Protein AF-A0A5N5J9X0-F1 (afdb_monomer_lite)

Sequence (372 aa):
MKENEKLVKAGEETRKLLKAELECTEKHLSDLEAVRGEKDKYLEKTLEQQGIIVDLQTLIDGLGKVNQVAKDEISRLVAASLQSSALYGQHLAEHDKKIASLETALQAKDATVKSLTTRLRKLEGTIPVAVRIRPGADASHQSVGVPYEATSTGLTLPATGQAPKKEYAFDNVFPPSTTFASIFTTTVQPLLGQALKTPGSPVIFLFYGRTGTGKSHMAAEITHAAVEYLFSTKSVPHIDVSLCEIYKDDAFDLLANRSQLPIPKRSSTNIHLSSLATHKTVTSPSSFSALYSAATTLRTTASTNCNPSSSRSHALLTLSLPDGGSSVTIIDLAGHEQAKQSGVAAGGAAEAETRNINEPVGPQDGDGEPRL

pLDDT: mean 81.79, std 17.67, range [31.69, 98.19]

Foldseek 3Di:
DVVVVVVVVVVVVVVVVVVVVVVVVVVVVVVVVVVVVVVVVVVVVVVVVVVVVVVVVVVVVVVVVVVVVVVVVVVVVVVVVVVVVVVVVVVVVVVVVVVVVVVVVVVVVVVVVLVVVVVVCVVVVHDADEAEFADDDPPPDPPPDQDWDDDQFKIWRPDDDPRHIDIDGHNGYHYNPDDLVNVCVSPPVVQLVVLVPDQQDEAEAAFAAAPPRCLVVNLVVSVLVSQVSQLVDPQFQKWKKWKWKQFPLWIFTLLVLRHTFPDDLDDPDDDDSRVRYDIDMDRHSVSVVVSVVSSVVSQQPPDDPDDRNLQQMKMWMWIHGPSRRRIYIRIRAHGQDDPVPPPDDPPDPVSVSNVVSHPDPDDDPDDDRDGD

Structure (mmCIF, N/CA/C/O backbone):
data_AF-A0A5N5J9X0-F1
#
_entry.id   AF-A0A5N5J9X0-F1
#
loop_
_atom_site.group_PDB
_atom_site.id
_atom_site.type_symbol
_atom_site.label_atom_id
_atom_site.label_alt_id
_atom_site.label_comp_id
_atom_site.label_asym_id
_atom_site.label_entity_id
_atom_site.label_seq_id
_atom_site.pdbx_PDB_ins_code
_atom_site.Cartn_x
_atom_site.Cartn_y
_atom_site.Cartn_z
_atom_site.occupancy
_atom_site.B_iso_or_equiv
_atom_site.auth_seq_id
_atom_site.auth_comp_id
_atom_site.auth_asym_id
_atom_site.auth_atom_id
_atom_site.pdbx_PDB_model_num
ATOM 1 N N . MET A 1 1 ? -68.550 25.397 146.949 1.00 54.75 1 MET A N 1
ATOM 2 C CA . MET A 1 1 ? -69.180 26.105 145.806 1.00 54.75 1 MET A CA 1
ATOM 3 C C . MET A 1 1 ? -68.148 26.647 144.811 1.00 54.75 1 MET A C 1
ATOM 5 O O . MET A 1 1 ? -68.187 26.211 143.673 1.00 54.75 1 MET A O 1
ATOM 9 N N . LYS A 1 2 ? -67.170 27.474 145.223 1.00 57.66 2 LYS A N 1
ATOM 10 C CA . LYS A 1 2 ? -66.155 28.072 144.316 1.00 57.66 2 LYS A CA 1
ATOM 11 C C . LYS A 1 2 ? -65.211 27.086 143.592 1.00 57.66 2 LYS A C 1
ATOM 13 O O . LYS A 1 2 ? -64.628 27.439 142.575 1.00 57.66 2 LYS A O 1
ATOM 18 N N . GLU A 1 3 ? -65.039 25.871 144.108 1.00 57.94 3 GLU A N 1
ATOM 19 C CA . GLU A 1 3 ? -64.146 24.846 143.537 1.00 57.94 3 GLU A CA 1
ATOM 20 C C . GLU A 1 3 ? -64.816 24.034 142.413 1.00 57.94 3 GLU A C 1
ATOM 22 O O . GLU A 1 3 ? -64.185 23.726 141.406 1.00 57.94 3 GLU A O 1
ATOM 27 N N . ASN A 1 4 ? -66.133 23.815 142.519 1.00 59.25 4 ASN A N 1
ATOM 28 C CA . ASN A 1 4 ? -66.932 23.156 141.481 1.00 59.25 4 ASN A CA 1
ATOM 29 C C . ASN A 1 4 ? -67.092 24.037 140.230 1.00 59.25 4 ASN A C 1
ATOM 31 O O . ASN A 1 4 ? -67.009 23.538 139.116 1.00 59.25 4 ASN A O 1
ATOM 35 N N . GLU A 1 5 ? -67.241 25.357 140.387 1.00 63.81 5 GLU A N 1
ATOM 36 C CA . GLU A 1 5 ? -67.274 26.287 139.244 1.00 63.81 5 GLU A CA 1
ATOM 37 C C . GLU A 1 5 ? -65.939 26.360 138.487 1.00 63.81 5 GLU A C 1
ATOM 39 O O . GLU A 1 5 ? -65.934 26.533 137.269 1.00 63.81 5 GLU A O 1
ATOM 44 N N . LYS A 1 6 ? -64.801 26.207 139.181 1.00 66.69 6 LYS A N 1
ATOM 45 C CA . LYS A 1 6 ? -63.479 26.151 138.537 1.00 66.69 6 LYS A CA 1
ATOM 46 C C . LYS A 1 6 ? -63.288 24.865 137.734 1.00 66.69 6 LYS A C 1
ATOM 48 O O . LYS A 1 6 ? -62.768 24.931 136.627 1.00 66.69 6 LYS A O 1
ATOM 53 N N . LEU A 1 7 ? -63.734 23.724 138.265 1.00 65.38 7 LEU A N 1
ATOM 54 C CA . LEU A 1 7 ? -63.685 22.431 137.574 1.00 65.38 7 LEU A CA 1
ATOM 55 C C . LEU A 1 7 ? -64.598 22.393 136.341 1.00 65.38 7 LEU A C 1
ATOM 57 O O . LEU A 1 7 ? -64.187 21.888 135.300 1.00 65.38 7 LEU A O 1
ATOM 61 N N . VAL A 1 8 ? -65.799 22.977 136.424 1.00 73.31 8 VAL A N 1
ATOM 62 C CA . VAL A 1 8 ? -66.717 23.081 135.277 1.00 73.31 8 VAL A CA 1
ATOM 63 C C . VAL A 1 8 ? -66.134 23.982 134.184 1.00 73.31 8 VAL A C 1
ATOM 65 O O . VAL A 1 8 ? -66.094 23.567 133.030 1.00 73.31 8 VAL A O 1
ATOM 68 N N . LYS A 1 9 ? -65.582 25.154 134.534 1.00 72.88 9 LYS A N 1
ATOM 69 C CA . LYS A 1 9 ? -64.910 26.033 133.558 1.00 72.88 9 LYS A CA 1
ATOM 70 C C . LYS A 1 9 ? -63.672 25.393 132.925 1.00 72.88 9 LYS A C 1
ATOM 72 O O . LYS A 1 9 ? -63.494 25.502 131.718 1.00 72.88 9 LYS A O 1
ATOM 77 N N . ALA A 1 10 ? -62.849 24.692 133.708 1.00 73.38 10 ALA A N 1
ATOM 78 C CA . ALA A 1 10 ? -61.695 23.965 133.179 1.00 73.38 10 ALA A CA 1
ATOM 79 C C . ALA A 1 10 ? -62.124 22.819 132.241 1.00 73.38 10 ALA A C 1
ATOM 81 O O . ALA A 1 10 ? -61.502 22.602 131.202 1.00 73.38 10 ALA A O 1
ATOM 82 N N . GLY A 1 11 ? -63.219 22.117 132.559 1.00 76.31 11 GLY A N 1
ATOM 83 C CA . GLY A 1 11 ? -63.808 21.092 131.693 1.00 76.31 11 GLY A CA 1
ATOM 84 C C . GLY A 1 11 ? -64.375 21.659 130.388 1.00 76.31 11 GLY A C 1
ATOM 85 O O . GLY A 1 11 ? -64.200 21.055 129.331 1.00 76.31 11 GLY A O 1
ATOM 86 N N . GLU A 1 12 ? -65.003 22.834 130.430 1.00 79.94 12 GLU A N 1
ATOM 87 C CA . GLU A 1 12 ? -65.495 23.545 129.243 1.00 79.94 12 GLU A CA 1
ATOM 88 C C . GLU A 1 12 ? -64.356 24.063 128.354 1.00 79.94 12 GLU A C 1
ATOM 90 O O . GLU A 1 12 ? -64.419 23.896 127.134 1.00 79.94 12 GLU A O 1
ATOM 95 N N . GLU A 1 13 ? -63.287 24.619 128.935 1.00 80.25 13 GLU A N 1
ATOM 96 C CA . GLU A 1 13 ? -62.079 25.010 128.192 1.00 80.25 13 GLU A CA 1
ATOM 97 C C . GLU A 1 13 ? -61.383 23.801 127.558 1.00 80.25 13 GLU A C 1
ATOM 99 O O . GLU A 1 13 ? -61.069 23.833 126.367 1.00 80.25 13 GLU A O 1
ATOM 104 N N . THR A 1 14 ? -61.229 22.702 128.305 1.00 81.62 14 THR A N 1
ATOM 105 C CA . THR A 1 14 ? -60.664 21.446 127.781 1.00 81.62 14 THR A CA 1
ATOM 106 C C . THR A 1 14 ? -61.510 20.903 126.631 1.00 81.62 14 THR A C 1
ATOM 108 O O . THR A 1 14 ? -60.977 20.504 125.600 1.00 81.62 14 THR A O 1
ATOM 111 N N . ARG A 1 15 ? -62.843 20.939 126.752 1.00 81.62 15 ARG A N 1
ATOM 112 C CA . ARG A 1 15 ? -63.763 20.484 125.700 1.00 81.62 15 ARG A CA 1
ATOM 113 C C . ARG A 1 15 ? -63.709 21.373 124.459 1.00 81.62 15 ARG A C 1
ATOM 115 O O . ARG A 1 15 ? -63.853 20.866 123.351 1.00 81.62 15 ARG A O 1
ATOM 122 N N . LYS A 1 16 ? -63.499 22.681 124.625 1.00 84.31 16 LYS A N 1
ATOM 123 C CA . LYS A 1 16 ? -63.328 23.630 123.517 1.00 84.31 16 LYS A CA 1
ATOM 124 C C . LYS A 1 16 ? -62.006 23.402 122.779 1.00 84.31 16 LYS A C 1
ATOM 126 O O . LYS A 1 16 ? -62.008 23.408 121.552 1.00 84.31 16 LYS A O 1
ATOM 131 N N . LEU A 1 17 ? -60.921 23.148 123.514 1.00 83.75 17 LEU A N 1
ATOM 132 C CA . LEU A 1 17 ? -59.615 22.783 122.955 1.00 83.75 17 LEU A CA 1
ATOM 133 C C . LEU A 1 17 ? -59.682 21.457 122.192 1.00 83.75 17 LEU A C 1
ATOM 135 O O . LEU A 1 17 ? -59.293 21.421 121.031 1.00 83.75 17 LEU A O 1
ATOM 139 N N . LEU A 1 18 ? -60.280 20.416 122.787 1.00 83.69 18 LEU A N 1
ATOM 140 C CA . LEU A 1 18 ? -60.454 19.119 122.124 1.00 83.69 18 LEU A CA 1
ATOM 141 C C . LEU A 1 18 ? -61.273 19.234 120.835 1.00 83.69 18 LEU A C 1
ATOM 143 O O . LEU A 1 18 ? -61.000 18.544 119.863 1.00 83.69 18 LEU A O 1
ATOM 147 N N . LYS A 1 19 ? -62.295 20.098 120.821 1.00 85.88 19 LYS A N 1
ATOM 148 C CA . LYS A 1 19 ? -63.140 20.305 119.640 1.00 85.88 19 LYS A CA 1
ATOM 149 C C . LYS A 1 19 ? -62.379 21.011 118.514 1.00 85.88 19 LYS A C 1
ATOM 151 O O . LYS A 1 19 ? -62.537 20.629 117.364 1.00 85.88 19 LYS A O 1
ATOM 156 N N . ALA A 1 20 ? -61.535 21.986 118.853 1.00 84.44 20 ALA A N 1
ATOM 157 C CA . ALA A 1 20 ? -60.658 22.655 117.895 1.00 84.44 20 ALA A CA 1
ATOM 158 C C . ALA A 1 20 ? -59.551 21.721 117.371 1.00 84.44 20 ALA A C 1
ATOM 160 O O . ALA A 1 20 ? -59.230 21.761 116.186 1.00 84.44 20 ALA A O 1
ATOM 161 N N . GLU A 1 21 ? -58.994 20.853 118.224 1.00 87.31 21 GLU A N 1
ATOM 162 C CA . GLU A 1 21 ? -58.072 19.794 117.794 1.00 87.31 21 GLU A CA 1
ATOM 163 C C . GLU A 1 21 ? -58.763 18.800 116.862 1.00 87.31 21 GLU A C 1
ATOM 165 O O . GLU A 1 21 ? -58.213 18.482 115.812 1.00 87.31 21 GLU A O 1
ATOM 170 N N . LEU A 1 22 ? -59.977 18.352 117.190 1.00 87.12 22 LEU A N 1
ATOM 171 C CA . LEU A 1 22 ? -60.746 17.440 116.344 1.00 87.12 22 LEU A CA 1
ATOM 172 C C . LEU A 1 22 ? -60.999 18.052 114.957 1.00 87.12 22 LEU A C 1
ATOM 174 O O . LEU A 1 22 ? -60.697 17.422 113.951 1.00 87.12 22 LEU A O 1
ATOM 178 N N . GLU A 1 23 ? -61.441 19.310 114.909 1.00 88.50 23 GLU A N 1
ATOM 179 C CA . GLU A 1 23 ? -61.710 20.053 113.670 1.00 88.50 23 GLU A CA 1
ATOM 180 C C . GLU A 1 23 ? -60.425 20.294 112.845 1.00 88.50 23 GLU A C 1
ATOM 182 O O . GLU A 1 23 ? -60.423 20.172 111.619 1.00 88.50 23 GLU A O 1
ATOM 187 N N . CYS A 1 24 ? -59.292 20.554 113.510 1.00 88.38 24 CYS A N 1
ATOM 188 C CA . CYS A 1 24 ? -57.971 20.624 112.876 1.00 88.38 24 CYS A CA 1
ATOM 189 C C . CYS A 1 24 ? -57.551 19.270 112.275 1.00 88.38 24 CYS A C 1
ATOM 191 O O . CYS A 1 24 ? -57.046 19.204 111.152 1.00 88.38 24 CYS A O 1
ATOM 193 N N . THR A 1 25 ? -57.806 18.180 113.002 1.00 87.38 25 THR A N 1
ATOM 194 C CA . THR A 1 25 ? -57.447 16.819 112.584 1.00 87.38 25 THR A CA 1
ATOM 195 C C . THR A 1 25 ? -58.311 16.346 111.414 1.00 87.38 25 THR A C 1
ATOM 197 O O . THR A 1 25 ? -57.788 15.764 110.467 1.00 87.38 25 THR A O 1
ATOM 200 N N . GLU A 1 26 ? -59.613 16.641 111.430 1.00 90.81 26 GLU A N 1
ATOM 201 C CA . GLU A 1 26 ? -60.541 16.355 110.328 1.00 90.81 26 GLU A CA 1
ATOM 202 C C . GLU A 1 26 ? -60.151 17.110 109.052 1.00 90.81 26 GLU A C 1
ATOM 204 O O . GLU A 1 26 ? -60.165 16.538 107.960 1.00 90.81 26 GLU A O 1
ATOM 209 N N . LYS A 1 27 ? -59.716 18.369 109.180 1.00 91.25 27 LYS A N 1
ATOM 210 C CA . LYS A 1 27 ? -59.206 19.143 108.044 1.00 91.25 27 LYS A CA 1
ATOM 211 C C . LYS A 1 27 ? -57.930 18.531 107.460 1.00 91.25 27 LYS A C 1
ATOM 213 O O . LYS A 1 27 ? -57.851 18.336 106.251 1.00 91.25 27 LYS A O 1
ATOM 218 N N . HIS A 1 28 ? -56.963 18.167 108.305 1.00 90.75 28 HIS A N 1
ATOM 219 C CA . HIS A 1 28 ? -55.754 17.466 107.860 1.00 90.75 28 HIS A CA 1
ATOM 220 C C . HIS A 1 28 ? -56.065 16.121 107.190 1.00 90.75 28 HIS A C 1
ATOM 222 O O . HIS A 1 28 ? -55.396 15.754 106.224 1.00 90.75 28 HIS A O 1
ATOM 228 N N . LEU A 1 29 ? -57.072 15.389 107.678 1.00 91.38 29 LEU A N 1
ATOM 229 C CA . LEU A 1 29 ? -57.514 14.141 107.060 1.00 91.38 29 LEU A CA 1
ATOM 230 C C . LEU A 1 29 ? -58.075 14.390 105.653 1.00 91.38 29 LEU A C 1
ATOM 232 O O . LEU A 1 29 ? -57.672 13.704 104.718 1.00 91.38 29 LEU A O 1
ATOM 236 N N . SER A 1 30 ? -58.920 15.411 105.485 1.00 92.50 30 SER A N 1
ATOM 237 C CA . SER A 1 30 ? -59.449 15.816 104.175 1.00 92.50 30 SER A CA 1
ATOM 238 C C . SER A 1 30 ? -58.340 16.227 103.198 1.00 92.50 30 SER A C 1
ATOM 240 O O . SER A 1 30 ? -58.382 15.851 102.026 1.00 92.50 30 SER A O 1
ATOM 242 N N . ASP A 1 31 ? -57.340 16.982 103.660 1.00 91.56 31 ASP A N 1
ATOM 243 C CA . ASP A 1 31 ? -56.199 17.388 102.830 1.00 91.56 31 ASP A CA 1
ATOM 244 C C . ASP A 1 31 ? -55.359 16.164 102.413 1.00 91.56 31 ASP A C 1
ATOM 246 O O . ASP A 1 31 ? -54.951 16.042 101.256 1.00 91.56 31 ASP A O 1
ATOM 250 N N . LEU A 1 32 ? -55.151 15.205 103.325 1.00 90.81 32 LEU A N 1
ATOM 251 C CA . LEU A 1 32 ? -54.465 13.943 103.030 1.00 90.81 32 LEU A CA 1
ATOM 252 C C . LEU A 1 32 ? -55.236 13.068 102.034 1.00 90.81 32 LEU A C 1
ATOM 254 O O . LEU A 1 32 ? -54.620 12.455 101.160 1.00 90.81 32 LEU A O 1
ATOM 258 N N . GLU A 1 33 ? -56.564 13.008 102.132 1.00 92.56 33 GLU A N 1
ATOM 259 C CA . GLU A 1 33 ? -57.413 12.294 101.173 1.00 92.56 33 GLU A CA 1
ATOM 260 C C . GLU A 1 33 ? -57.364 12.935 99.780 1.00 92.56 33 GLU A C 1
ATOM 262 O O . GLU A 1 33 ? -57.263 12.218 98.781 1.00 92.56 33 GLU A O 1
ATOM 267 N N . ALA A 1 34 ? -57.339 14.269 99.697 1.00 91.31 34 ALA A N 1
ATOM 268 C CA . ALA A 1 34 ? -57.170 14.989 98.436 1.00 91.31 34 ALA A CA 1
ATOM 269 C C . ALA A 1 34 ? -55.804 14.697 97.788 1.00 91.31 34 ALA A C 1
ATOM 271 O O . ALA A 1 34 ? -55.741 14.338 96.610 1.00 91.31 34 ALA A O 1
ATOM 272 N N . VAL A 1 35 ? -54.719 14.756 98.571 1.00 91.81 35 VAL A N 1
ATOM 273 C CA . VAL A 1 35 ? -53.362 14.417 98.106 1.00 91.81 35 VAL A CA 1
ATOM 274 C C . VAL A 1 35 ? -53.276 12.955 97.662 1.00 91.81 35 VAL A C 1
ATOM 276 O O . VAL A 1 35 ? -52.637 12.647 96.654 1.00 91.81 35 VAL A O 1
ATOM 279 N N . ARG A 1 36 ? -53.939 12.037 98.374 1.00 92.00 36 ARG A N 1
ATOM 280 C CA . ARG A 1 36 ? -54.026 10.627 97.974 1.00 92.00 36 ARG A CA 1
ATOM 281 C C . ARG A 1 36 ? -54.744 10.469 96.632 1.00 92.00 36 ARG A C 1
ATOM 283 O O . ARG A 1 36 ? -54.240 9.751 95.775 1.00 92.00 36 ARG A O 1
ATOM 290 N N . GLY A 1 37 ? -55.856 11.171 96.419 1.00 91.50 37 GLY A N 1
ATOM 291 C CA . GLY A 1 37 ? -56.579 11.153 95.146 1.00 91.50 37 GLY A CA 1
ATOM 292 C C . GLY A 1 37 ? -55.763 11.712 93.975 1.00 91.50 37 GLY A C 1
ATOM 293 O O . GLY A 1 37 ? -55.799 11.157 92.876 1.00 91.50 37 GLY A O 1
ATOM 294 N N . GLU A 1 38 ? -54.984 12.777 94.190 1.00 92.69 38 GLU A N 1
ATOM 295 C CA . GLU A 1 38 ? -54.041 13.272 93.178 1.00 92.69 38 GLU A CA 1
ATOM 296 C C . GLU A 1 38 ? -52.931 12.258 92.893 1.00 92.69 38 GLU A C 1
ATOM 298 O O . GLU A 1 38 ? -52.634 11.985 91.729 1.00 92.69 38 GLU A O 1
ATOM 303 N N . LYS A 1 39 ? -52.356 11.650 93.937 1.00 92.62 39 LYS A N 1
ATOM 304 C CA . LYS A 1 39 ? -51.341 10.599 93.800 1.00 92.62 39 LYS A CA 1
ATOM 305 C C . LYS A 1 39 ? -51.856 9.414 92.979 1.00 92.62 39 LYS A C 1
ATOM 307 O O . LYS A 1 39 ? -51.130 8.943 92.107 1.00 92.62 39 LYS A O 1
ATOM 312 N N . ASP A 1 40 ? -53.082 8.959 93.224 1.00 92.44 40 ASP A N 1
ATOM 313 C CA . ASP A 1 40 ? -53.680 7.832 92.500 1.00 92.44 40 ASP A CA 1
ATOM 314 C C . ASP A 1 40 ? -53.874 8.171 91.006 1.00 92.44 40 ASP A C 1
ATOM 316 O O . ASP A 1 40 ? -53.519 7.367 90.144 1.00 92.44 40 ASP A O 1
ATOM 320 N N . LYS A 1 41 ? -54.294 9.405 90.676 1.00 93.44 41 LYS A N 1
ATOM 321 C CA . LYS A 1 41 ? -54.355 9.891 89.280 1.00 93.44 41 LYS A CA 1
ATOM 322 C C . LYS A 1 41 ? -52.980 9.949 88.607 1.00 93.44 41 LYS A C 1
ATOM 324 O O . LYS A 1 41 ? -52.843 9.588 87.439 1.00 93.44 41 LYS A O 1
ATOM 329 N N . TYR A 1 42 ? -51.951 10.420 89.317 1.00 91.69 42 TYR A N 1
ATOM 330 C CA . TYR A 1 42 ? -50.578 10.429 88.797 1.00 91.69 42 TYR A CA 1
ATOM 331 C C . TYR A 1 42 ? -50.053 9.011 88.555 1.00 91.69 42 TYR A C 1
ATOM 333 O O . TYR A 1 42 ? -49.349 8.775 87.569 1.00 91.69 42 TYR A O 1
ATOM 341 N N . LEU A 1 43 ? -50.403 8.067 89.431 1.00 92.94 43 LEU A N 1
ATOM 342 C CA . LEU A 1 43 ? -50.012 6.669 89.305 1.00 92.94 43 LEU A CA 1
ATOM 343 C C . LEU A 1 43 ? -50.641 6.021 88.065 1.00 92.94 43 LEU A C 1
ATOM 345 O O . LEU A 1 43 ? -49.927 5.393 87.289 1.00 92.94 43 LEU A O 1
ATOM 349 N N . GLU A 1 44 ? -51.937 6.236 87.837 1.00 92.88 44 GLU A N 1
ATOM 350 C CA . GLU A 1 44 ? -52.652 5.734 86.656 1.00 92.88 44 GLU A CA 1
ATOM 351 C C . GLU A 1 44 ? -52.030 6.259 85.354 1.00 92.88 44 GLU A C 1
ATOM 353 O O . GLU A 1 44 ? -51.668 5.481 84.471 1.00 92.88 44 GLU A O 1
ATOM 358 N N . LYS A 1 45 ? -51.754 7.568 85.286 1.00 94.12 45 LYS A N 1
ATOM 359 C CA . LYS A 1 45 ? -51.089 8.186 84.128 1.00 94.12 45 LYS A CA 1
ATOM 360 C C . LYS A 1 45 ? -49.672 7.646 83.889 1.00 94.12 45 LYS A C 1
ATOM 362 O O . LYS A 1 45 ? -49.226 7.550 82.748 1.00 94.12 45 LYS A O 1
ATOM 367 N N . THR A 1 46 ? -48.953 7.293 84.956 1.00 91.88 46 THR A N 1
ATOM 368 C CA . THR A 1 46 ? -47.606 6.702 84.861 1.00 91.88 46 THR A CA 1
ATOM 369 C C . THR A 1 46 ? -47.663 5.269 84.326 1.00 91.88 46 THR A C 1
ATOM 371 O O . THR A 1 46 ? -46.832 4.892 83.500 1.00 91.88 46 THR A O 1
ATOM 374 N N . LEU A 1 47 ? -48.660 4.485 84.751 1.00 93.00 47 LEU A N 1
ATOM 375 C CA . LEU A 1 47 ? -48.893 3.128 84.250 1.00 93.00 47 LEU A CA 1
ATOM 376 C C . LEU A 1 47 ? -49.269 3.133 82.760 1.00 93.00 47 LEU A C 1
ATOM 378 O O . LEU A 1 47 ? -48.733 2.330 81.997 1.00 93.00 47 LEU A O 1
ATOM 382 N N . GLU A 1 48 ? -50.111 4.074 82.320 1.00 93.62 48 GLU A N 1
ATOM 383 C CA . GLU A 1 48 ? -50.416 4.263 80.893 1.00 93.62 48 GLU A CA 1
ATOM 384 C C . GLU A 1 48 ? -49.156 4.592 80.076 1.00 93.62 48 GLU A C 1
ATOM 386 O O . GLU A 1 48 ? -48.907 3.986 79.032 1.00 93.62 48 GLU A O 1
ATOM 391 N N . GLN A 1 49 ? -48.316 5.510 80.567 1.00 93.50 49 GLN A N 1
ATOM 392 C CA . GLN A 1 49 ? -47.047 5.850 79.914 1.00 93.50 49 GLN A CA 1
ATOM 393 C C . GLN A 1 49 ? -46.089 4.655 79.839 1.00 93.50 49 GLN A C 1
ATOM 395 O O . GLN A 1 49 ? -45.411 4.483 78.827 1.00 93.50 49 GLN A O 1
ATOM 400 N N . GLN A 1 50 ? -46.048 3.806 80.870 1.00 93.19 50 GLN A N 1
ATOM 401 C CA . GLN A 1 50 ? -45.264 2.569 80.845 1.00 93.19 50 GLN A CA 1
ATOM 402 C C . GLN A 1 50 ? -45.762 1.589 79.778 1.00 93.19 50 GLN A C 1
ATOM 404 O O . GLN A 1 50 ? -44.932 0.990 79.097 1.00 93.19 50 GLN A O 1
ATOM 409 N N . GLY A 1 51 ? -47.079 1.476 79.574 1.00 93.06 51 GLY A N 1
ATOM 410 C CA . GLY A 1 51 ? -47.650 0.691 78.474 1.00 93.06 51 GLY A CA 1
ATOM 411 C C . GLY A 1 51 ? -47.167 1.178 77.105 1.00 93.06 51 GLY A C 1
ATOM 412 O O . GLY A 1 51 ? -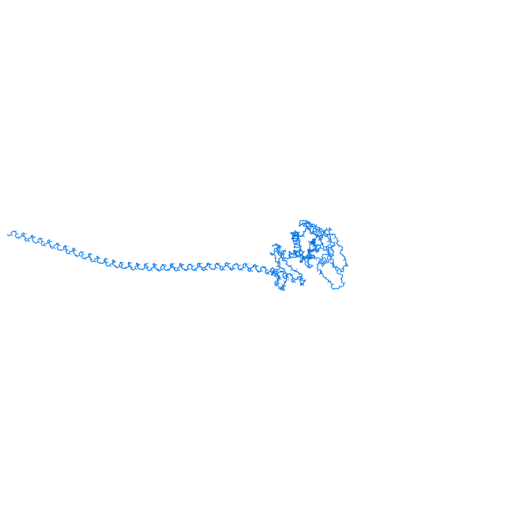46.635 0.397 76.319 1.00 93.06 51 GLY A O 1
ATOM 413 N N . ILE A 1 52 ? -47.230 2.493 76.870 1.00 95.25 52 ILE A N 1
ATOM 414 C CA . ILE A 1 52 ? -46.766 3.112 75.616 1.00 95.25 52 ILE A CA 1
ATOM 415 C C . ILE A 1 52 ? -45.268 2.859 75.381 1.00 95.25 52 ILE A C 1
ATOM 417 O O . ILE A 1 52 ? -44.855 2.593 74.253 1.00 95.25 52 ILE A O 1
ATOM 421 N N . ILE A 1 53 ? -44.437 2.929 76.427 1.00 94.81 53 ILE A N 1
ATOM 422 C CA . ILE A 1 53 ? -42.994 2.663 76.311 1.00 94.81 53 ILE A CA 1
ATOM 423 C C . ILE A 1 53 ? -42.738 1.219 75.866 1.00 94.81 53 ILE A C 1
ATOM 425 O O . ILE A 1 53 ? -41.906 1.000 74.988 1.00 94.81 53 ILE A O 1
ATOM 429 N N . VAL A 1 54 ? -43.459 0.241 76.422 1.00 95.38 54 VAL A N 1
ATOM 430 C CA . VAL A 1 54 ? -43.318 -1.175 76.037 1.00 95.38 54 VAL A CA 1
ATOM 431 C C . VAL A 1 54 ? -43.716 -1.398 74.575 1.00 95.38 54 VAL A C 1
ATOM 433 O O . VAL A 1 54 ? -43.000 -2.086 73.838 1.00 95.38 54 VAL A O 1
ATOM 436 N N . ASP A 1 55 ? -44.805 -0.772 74.125 1.00 95.31 55 ASP A N 1
ATOM 437 C CA . ASP A 1 55 ? -45.242 -0.845 72.727 1.00 95.31 55 ASP A CA 1
ATOM 438 C C . ASP A 1 55 ? -44.204 -0.224 71.779 1.00 95.31 55 ASP A C 1
ATOM 440 O O . ASP A 1 55 ? -43.848 -0.821 70.758 1.00 95.31 55 ASP A O 1
ATOM 444 N N . LEU A 1 56 ? -43.646 0.939 72.140 1.00 95.12 56 LEU A N 1
ATOM 445 C CA . LEU A 1 56 ? -42.569 1.587 71.384 1.00 95.12 56 LEU A CA 1
ATOM 446 C C . LEU A 1 56 ? -41.306 0.719 71.325 1.00 95.12 56 LEU A C 1
ATOM 448 O O . LEU A 1 56 ? -40.700 0.611 70.259 1.00 95.12 56 LEU A O 1
ATOM 452 N N . GLN A 1 57 ? -40.928 0.067 72.428 1.00 95.50 57 GLN A N 1
ATOM 453 C CA . GLN A 1 57 ? -39.790 -0.856 72.467 1.00 95.50 57 GLN A CA 1
ATOM 454 C C . GLN A 1 57 ? -39.992 -2.021 71.487 1.00 95.50 57 GLN A C 1
ATOM 456 O O . GLN A 1 57 ? -39.109 -2.340 70.691 1.00 95.50 57 GLN A O 1
ATOM 461 N N . THR A 1 58 ? -41.195 -2.598 71.486 1.00 95.31 58 THR A N 1
ATOM 462 C CA . THR A 1 58 ? -41.571 -3.702 70.593 1.00 95.31 58 THR A CA 1
ATOM 463 C C . THR A 1 58 ? -41.524 -3.270 69.123 1.00 95.31 58 THR A C 1
ATOM 465 O O . THR A 1 58 ? -41.058 -4.019 68.259 1.00 95.31 58 THR A O 1
ATOM 468 N N . LEU A 1 59 ? -41.958 -2.039 68.829 1.00 96.44 59 LEU A N 1
ATOM 469 C CA . LEU A 1 59 ? -41.901 -1.465 67.485 1.00 96.44 59 LEU A CA 1
ATOM 470 C C . LEU A 1 59 ? -40.454 -1.240 67.016 1.00 96.44 59 LEU A C 1
ATOM 472 O O . LEU A 1 59 ? -40.128 -1.542 65.866 1.00 96.44 59 LEU A O 1
ATOM 476 N N . ILE A 1 60 ? -39.580 -0.742 67.898 1.00 96.50 60 ILE A N 1
ATOM 477 C CA . ILE A 1 60 ? -38.148 -0.544 67.624 1.00 96.50 60 ILE A CA 1
ATOM 478 C C . ILE A 1 60 ? -37.475 -1.881 67.301 1.00 96.50 60 ILE A C 1
ATOM 480 O O . ILE A 1 60 ? -36.761 -1.976 66.300 1.00 96.50 60 ILE A O 1
ATOM 484 N N . ASP A 1 61 ? -37.751 -2.928 68.079 1.00 95.50 61 ASP A N 1
ATOM 485 C CA . ASP A 1 61 ? -37.219 -4.271 67.826 1.00 95.50 61 ASP A CA 1
ATOM 486 C C . ASP A 1 61 ? -37.716 -4.837 66.487 1.00 95.50 61 ASP A C 1
ATOM 488 O O . ASP A 1 61 ? -36.954 -5.453 65.733 1.00 95.50 61 ASP A O 1
ATOM 492 N N . GLY A 1 62 ? -38.989 -4.597 66.155 1.00 96.12 62 GLY A N 1
ATOM 493 C CA . GLY A 1 62 ? -39.572 -4.945 64.859 1.00 96.12 62 GLY A CA 1
ATOM 494 C C . GLY A 1 62 ? -38.869 -4.244 63.693 1.00 96.12 62 GLY A C 1
ATOM 495 O O . GLY A 1 62 ? -38.445 -4.900 62.739 1.00 96.12 62 GLY A O 1
ATOM 496 N N . LEU A 1 63 ? -38.675 -2.925 63.791 1.00 95.69 63 LEU A N 1
ATOM 497 C CA . LEU A 1 63 ? -37.935 -2.129 62.806 1.00 95.69 63 LEU A CA 1
ATOM 498 C C . LEU A 1 63 ? -36.480 -2.592 62.671 1.00 95.69 63 LEU A C 1
ATOM 500 O O . LEU A 1 63 ? -35.964 -2.662 61.556 1.00 95.69 63 LEU A O 1
ATOM 504 N N . GLY A 1 64 ? -35.832 -2.957 63.780 1.00 96.25 64 GLY A N 1
ATOM 505 C CA . GLY A 1 64 ? -34.482 -3.518 63.788 1.00 96.25 64 GLY A CA 1
ATOM 506 C C . GLY A 1 64 ? -34.384 -4.803 62.965 1.00 96.25 64 GLY A C 1
ATOM 507 O O . GLY A 1 64 ? -33.499 -4.926 62.117 1.00 96.25 64 GLY A O 1
ATOM 508 N N . LYS A 1 65 ? -35.340 -5.725 63.142 1.00 96.06 65 LYS A N 1
ATOM 509 C CA . LYS A 1 65 ? -35.418 -6.972 62.359 1.00 96.06 65 LYS A CA 1
ATOM 510 C C . LYS A 1 65 ? -35.632 -6.701 60.871 1.00 96.06 65 LYS A C 1
ATOM 512 O O . LYS A 1 65 ? -34.923 -7.273 60.048 1.00 96.06 65 LYS A O 1
ATOM 517 N N . VAL A 1 66 ? -36.563 -5.810 60.518 1.00 96.44 66 VAL A N 1
ATOM 518 C CA . VAL A 1 66 ? -36.836 -5.452 59.112 1.00 96.44 66 VAL A CA 1
ATOM 519 C C . VAL A 1 66 ? -35.606 -4.823 58.454 1.00 96.44 66 VAL A C 1
ATOM 521 O O . VAL A 1 66 ? -35.250 -5.190 57.337 1.00 96.44 66 VAL A O 1
ATOM 524 N N . ASN A 1 67 ? -34.919 -3.917 59.153 1.00 95.62 67 ASN A N 1
ATOM 525 C CA . ASN A 1 67 ? -33.708 -3.275 58.646 1.00 95.62 67 ASN A CA 1
ATOM 526 C C . ASN A 1 67 ? -32.572 -4.292 58.444 1.00 95.62 67 ASN A C 1
ATOM 528 O O . ASN A 1 67 ? -31.855 -4.224 57.449 1.00 95.62 67 ASN A O 1
ATOM 532 N N . GLN A 1 68 ? -32.440 -5.278 59.336 1.00 95.31 68 GLN A N 1
ATOM 533 C CA . GLN A 1 68 ? -31.454 -6.345 59.168 1.00 95.31 68 GLN A CA 1
ATOM 534 C C . GLN A 1 68 ? -31.752 -7.213 57.937 1.00 95.31 68 GLN A C 1
ATOM 536 O O . GLN A 1 68 ? -30.864 -7.411 57.113 1.00 95.31 68 GLN A O 1
ATOM 541 N N . VAL A 1 69 ? -33.006 -7.638 57.749 1.00 96.81 69 VAL A N 1
ATOM 542 C CA . VAL A 1 69 ? -33.419 -8.405 56.558 1.00 96.81 69 VAL A CA 1
ATOM 543 C C . VAL A 1 69 ? -33.164 -7.613 55.272 1.00 96.81 69 VAL A C 1
ATOM 545 O O . VAL A 1 69 ? -32.638 -8.158 54.304 1.00 96.81 69 VAL A O 1
ATOM 548 N N . ALA A 1 70 ? -33.476 -6.313 55.263 1.00 95.88 70 ALA A N 1
ATOM 549 C CA . ALA A 1 70 ? -33.213 -5.453 54.112 1.00 95.88 70 ALA A CA 1
ATOM 550 C C . ALA A 1 70 ? -31.709 -5.330 53.806 1.00 95.88 70 ALA A C 1
ATOM 552 O O . ALA A 1 70 ? -31.317 -5.383 52.641 1.00 95.88 70 ALA A O 1
ATOM 553 N N . LYS A 1 71 ? -30.853 -5.200 54.830 1.00 96.62 71 LYS A N 1
ATOM 554 C CA . LYS A 1 71 ? -29.389 -5.161 54.659 1.00 96.62 71 LYS A CA 1
ATOM 555 C C . LYS A 1 71 ? -28.835 -6.459 54.079 1.00 96.62 71 LYS A C 1
ATOM 557 O O . LYS A 1 71 ? -27.966 -6.408 53.204 1.00 96.62 71 LYS A O 1
ATOM 562 N N . ASP A 1 72 ? -29.335 -7.596 54.547 1.00 96.12 72 ASP A N 1
ATOM 563 C CA . ASP A 1 72 ? -28.895 -8.908 54.075 1.00 96.12 72 ASP A CA 1
ATOM 564 C C . ASP A 1 72 ? -29.295 -9.113 52.602 1.00 96.12 72 ASP A C 1
ATOM 566 O O . ASP A 1 72 ? -28.466 -9.524 51.785 1.00 96.12 72 ASP A O 1
ATOM 570 N N . GLU A 1 73 ? -30.518 -8.723 52.224 1.00 96.44 73 GLU A N 1
ATOM 571 C CA . GLU A 1 73 ? -30.993 -8.819 50.838 1.00 96.44 73 GLU A CA 1
ATOM 572 C C . GLU A 1 73 ? -30.250 -7.860 49.896 1.00 96.44 73 GLU A C 1
ATOM 574 O O . GLU A 1 73 ? -29.836 -8.257 48.806 1.00 96.44 73 GLU A O 1
ATOM 579 N N . ILE A 1 74 ? -29.984 -6.619 50.325 1.00 96.38 74 ILE A N 1
ATOM 580 C CA . ILE A 1 74 ? -29.152 -5.677 49.558 1.00 96.38 74 ILE A CA 1
ATOM 581 C C . ILE A 1 74 ? -27.757 -6.266 49.328 1.00 96.38 74 ILE A C 1
ATOM 583 O O . ILE A 1 74 ? -27.252 -6.230 48.206 1.00 96.38 74 ILE A O 1
ATOM 587 N N . SER A 1 75 ? -27.143 -6.850 50.360 1.00 96.00 75 SER A N 1
ATOM 588 C CA . SER A 1 75 ? -25.811 -7.460 50.250 1.00 96.00 75 SER A CA 1
ATOM 589 C C . SER A 1 75 ? -25.805 -8.623 49.253 1.00 96.00 75 SER A C 1
ATOM 591 O O . SER A 1 75 ? -24.891 -8.740 48.433 1.00 96.00 75 SER A O 1
ATOM 593 N N . ARG A 1 76 ? -26.862 -9.445 49.262 1.00 96.38 76 ARG A N 1
ATOM 594 C CA . ARG A 1 76 ? -27.053 -10.542 48.308 1.00 96.38 76 ARG A CA 1
ATOM 595 C C . ARG A 1 76 ? -27.203 -10.033 46.871 1.00 96.38 76 ARG A C 1
ATOM 597 O O . ARG A 1 76 ? -26.533 -10.545 45.973 1.00 96.38 76 ARG A O 1
ATOM 604 N N . LEU A 1 77 ? -28.042 -9.021 46.647 1.00 96.00 77 LEU A N 1
ATOM 605 C CA . LEU A 1 77 ? -28.265 -8.433 45.322 1.00 96.00 77 LEU A CA 1
ATOM 606 C C . LEU A 1 77 ? -27.002 -7.758 44.771 1.00 96.00 77 LEU A C 1
ATOM 608 O O . LEU A 1 77 ? -26.683 -7.920 43.592 1.00 96.00 77 LEU A O 1
ATOM 612 N N . VAL A 1 78 ? -26.245 -7.053 45.617 1.00 97.00 78 VAL A N 1
ATOM 613 C CA . VAL A 1 78 ? -24.965 -6.436 45.235 1.00 97.00 78 VAL A CA 1
ATOM 614 C C . VAL A 1 78 ? -23.952 -7.500 44.813 1.00 97.00 78 VAL A C 1
ATOM 616 O O . VAL A 1 78 ? -23.320 -7.352 43.766 1.00 97.00 78 VAL A O 1
ATOM 619 N N . ALA A 1 79 ? -23.834 -8.597 45.566 1.00 95.62 79 ALA A N 1
ATOM 620 C CA . ALA A 1 79 ? -22.945 -9.700 45.209 1.00 95.62 79 ALA A CA 1
ATOM 621 C C . ALA A 1 79 ? -23.329 -10.342 43.862 1.00 95.62 79 ALA A C 1
ATOM 623 O O . ALA A 1 79 ? -22.465 -10.548 43.008 1.00 95.62 79 ALA A O 1
ATOM 624 N N . ALA A 1 80 ? -24.624 -10.589 43.632 1.00 95.69 80 ALA A N 1
ATOM 625 C CA . ALA A 1 80 ? -25.119 -11.141 42.369 1.00 95.69 80 ALA A CA 1
ATOM 626 C C . ALA A 1 80 ? -24.870 -10.200 41.171 1.00 95.69 80 ALA A C 1
ATOM 628 O O . ALA A 1 80 ? -24.490 -10.651 40.085 1.00 95.69 80 ALA A O 1
ATOM 629 N N . SER A 1 81 ? -25.036 -8.889 41.372 1.00 95.38 81 SER A N 1
ATOM 630 C CA . SER A 1 81 ? -24.765 -7.866 40.355 1.00 95.38 81 SER A CA 1
ATOM 631 C C . SER A 1 81 ? -23.275 -7.789 40.003 1.00 95.38 81 SER A C 1
ATOM 633 O O . SER A 1 81 ? -22.913 -7.803 38.825 1.00 95.38 81 SER A O 1
ATOM 635 N N . LEU A 1 82 ? -22.393 -7.807 41.010 1.00 94.88 82 LEU A N 1
ATOM 636 C CA . LEU A 1 82 ? -20.939 -7.836 40.815 1.00 94.88 82 LEU A CA 1
ATOM 637 C C . LEU A 1 82 ? -20.485 -9.084 40.052 1.00 94.88 82 LEU A C 1
ATOM 639 O O . LEU A 1 82 ? -19.683 -8.978 39.126 1.00 94.88 82 LEU A O 1
ATOM 643 N N . GLN A 1 83 ? -21.027 -10.253 40.398 1.00 95.25 83 GLN A N 1
ATOM 644 C CA . GLN A 1 83 ? -20.714 -11.501 39.705 1.00 95.25 83 GLN A CA 1
ATOM 645 C C . GLN A 1 83 ? -21.164 -11.463 38.239 1.00 95.25 83 GLN A C 1
ATOM 647 O O . GLN A 1 83 ? -20.404 -11.850 37.352 1.00 95.25 83 GLN A O 1
ATOM 652 N N . SER A 1 84 ? -22.372 -10.957 37.976 1.00 94.06 84 SER A N 1
ATOM 653 C CA . SER A 1 84 ? -22.887 -10.809 36.611 1.00 94.06 84 SER A CA 1
ATOM 654 C C . SER A 1 84 ? -22.019 -9.848 35.794 1.00 94.06 84 SER A C 1
ATOM 656 O O . SER A 1 84 ? -21.633 -10.171 34.675 1.00 94.06 84 SER A O 1
ATOM 658 N N . SER A 1 85 ? -21.644 -8.702 36.372 1.00 94.56 85 SER A N 1
ATOM 659 C CA . SER A 1 85 ? -20.746 -7.722 35.747 1.00 94.56 85 SER A CA 1
ATOM 660 C C . SER A 1 85 ? -19.381 -8.325 35.389 1.00 94.56 85 SER A C 1
ATOM 662 O O . SER A 1 85 ? -18.894 -8.147 34.272 1.00 94.56 85 SER A O 1
ATOM 664 N N . ALA A 1 86 ? -18.792 -9.118 36.291 1.00 94.62 86 ALA A N 1
ATOM 665 C CA . ALA A 1 86 ? -17.533 -9.813 36.029 1.00 94.62 86 ALA A CA 1
ATOM 666 C C . ALA A 1 86 ? -17.647 -10.809 34.861 1.00 94.62 86 ALA A C 1
ATOM 668 O O . ALA A 1 86 ? -16.756 -10.861 34.012 1.00 94.62 86 ALA A O 1
ATOM 669 N N . LEU A 1 87 ? -18.754 -11.558 34.781 1.00 95.25 87 LEU A N 1
ATOM 670 C CA . LEU A 1 87 ? -19.016 -12.492 33.682 1.00 95.25 87 LEU A CA 1
ATOM 671 C C . LEU A 1 87 ? -19.147 -11.758 32.336 1.00 95.25 87 LEU A C 1
ATOM 673 O O . LEU A 1 87 ? -18.538 -12.163 31.347 1.00 95.25 87 LEU A O 1
ATOM 677 N N . TYR A 1 88 ? -19.887 -10.644 32.298 1.00 93.75 88 TYR A N 1
ATOM 678 C CA . TYR A 1 88 ? -19.995 -9.814 31.093 1.00 93.75 88 TYR A CA 1
ATOM 679 C C . TYR A 1 88 ? -18.634 -9.275 30.643 1.00 93.75 88 TYR A C 1
ATOM 681 O O . TYR A 1 88 ? -18.338 -9.299 29.449 1.00 93.75 88 TYR A O 1
ATOM 689 N N . GLY A 1 89 ? -17.782 -8.853 31.583 1.00 94.19 89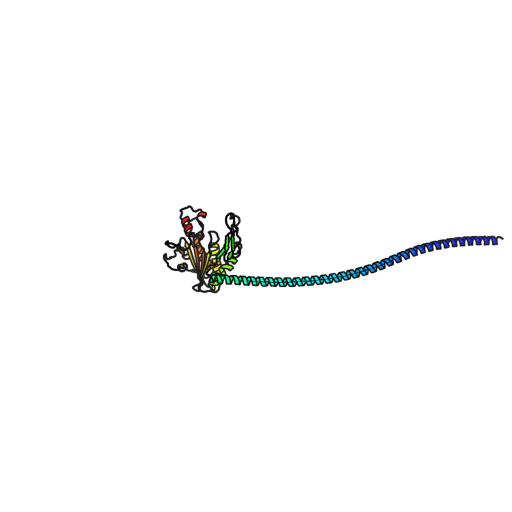 GLY A N 1
ATOM 690 C CA . GLY A 1 89 ? -16.414 -8.425 31.282 1.00 94.19 89 GLY A CA 1
ATOM 691 C C . GLY A 1 89 ? -15.565 -9.528 30.640 1.00 94.19 89 GLY A C 1
ATOM 692 O O . GLY A 1 89 ? -14.827 -9.260 29.693 1.00 94.19 89 GLY A O 1
ATOM 693 N N . GLN A 1 90 ? -15.705 -10.777 31.098 1.00 94.88 90 GLN A N 1
ATOM 694 C CA . GLN A 1 90 ? -15.020 -11.928 30.495 1.00 94.88 90 GLN A CA 1
ATOM 695 C C . GLN A 1 90 ? -15.499 -12.201 29.064 1.00 94.88 90 GLN A C 1
ATOM 697 O O . GLN A 1 90 ? -14.671 -12.385 28.172 1.00 94.88 90 GLN A O 1
ATOM 702 N N . HIS A 1 91 ? -16.815 -12.171 28.825 1.00 95.31 91 HIS A N 1
ATOM 703 C CA . HIS A 1 91 ? -17.373 -12.353 27.482 1.00 95.31 91 HIS A CA 1
ATOM 704 C C . HIS A 1 91 ? -16.945 -11.247 26.512 1.00 95.31 91 HIS A C 1
ATOM 706 O O . HIS A 1 91 ? -16.630 -11.544 25.360 1.00 95.31 91 HIS A O 1
ATOM 712 N N . LEU A 1 92 ? -16.882 -9.989 26.969 1.00 95.00 92 LEU A N 1
ATOM 713 C CA . LEU A 1 92 ? -16.399 -8.879 26.143 1.00 95.00 92 LEU A CA 1
ATOM 714 C C . LEU A 1 92 ? -14.950 -9.114 25.698 1.00 95.00 92 LEU A C 1
ATOM 716 O O . LEU A 1 92 ? -14.652 -9.045 24.510 1.00 95.00 92 LEU A O 1
ATOM 720 N N . ALA A 1 93 ? -14.075 -9.490 26.636 1.00 94.69 93 ALA A N 1
ATOM 721 C CA . ALA A 1 93 ? -12.673 -9.775 26.340 1.00 94.69 93 ALA A CA 1
ATOM 722 C C . ALA A 1 93 ? -12.501 -10.961 25.370 1.00 94.69 93 ALA A C 1
ATOM 724 O O . ALA A 1 93 ? -11.617 -10.953 24.508 1.00 94.69 93 ALA A O 1
ATOM 725 N N . GLU A 1 94 ? -13.348 -11.989 25.481 1.00 96.06 94 GLU A N 1
ATOM 726 C CA . GLU A 1 94 ? -13.356 -13.116 24.547 1.00 96.06 94 GLU A CA 1
ATOM 727 C C . GLU A 1 94 ? -13.804 -12.692 23.139 1.00 96.06 94 GLU A C 1
ATOM 729 O O . GLU A 1 94 ? -13.191 -13.087 22.141 1.00 96.06 94 GLU A O 1
ATOM 734 N N . HIS A 1 95 ? -14.839 -11.853 23.050 1.00 94.50 95 HIS A N 1
ATOM 735 C CA . HIS A 1 95 ? -15.324 -11.305 21.786 1.00 94.50 95 HIS A CA 1
ATOM 736 C C . HIS A 1 95 ? -14.273 -10.411 21.118 1.00 94.50 95 HIS A C 1
ATOM 738 O O . HIS A 1 95 ? -14.014 -10.591 19.928 1.00 94.50 95 HIS A O 1
ATOM 744 N N . ASP A 1 96 ? -13.604 -9.537 21.873 1.00 95.06 96 ASP A N 1
ATOM 745 C CA . ASP A 1 96 ? -12.525 -8.680 21.365 1.00 95.06 96 ASP A CA 1
ATOM 746 C C . ASP A 1 96 ? -11.377 -9.514 20.782 1.00 95.06 96 ASP A C 1
ATOM 748 O O . ASP A 1 96 ? -10.898 -9.262 19.673 1.00 95.06 96 ASP A O 1
ATOM 752 N N . LYS A 1 97 ? -10.986 -10.594 21.473 1.00 95.56 97 LYS A N 1
ATOM 753 C CA . LYS A 1 97 ? -9.978 -11.534 20.966 1.00 95.56 97 LYS A CA 1
ATOM 754 C C . LYS A 1 97 ? -10.424 -12.204 19.663 1.00 95.56 97 LYS A C 1
ATOM 756 O O . LYS A 1 97 ? -9.611 -12.406 18.756 1.00 95.56 97 LYS A O 1
ATOM 761 N N . LYS A 1 98 ? -11.707 -12.559 19.551 1.00 96.19 98 LYS A N 1
ATOM 762 C CA . LYS A 1 98 ? -12.263 -13.184 18.346 1.00 96.19 98 LYS A CA 1
ATOM 763 C C . LYS A 1 98 ? -12.305 -12.208 17.173 1.00 96.19 98 LYS A C 1
ATOM 765 O O . LYS A 1 98 ? -11.908 -12.603 16.077 1.00 96.19 98 LYS A O 1
ATOM 770 N N . ILE A 1 99 ? -12.697 -10.956 17.407 1.00 95.12 99 ILE A N 1
ATOM 771 C CA . ILE A 1 99 ? -12.680 -9.880 16.405 1.00 95.12 99 ILE A CA 1
ATOM 772 C C . ILE A 1 99 ? -11.262 -9.701 15.860 1.00 95.12 99 ILE A C 1
ATOM 774 O O . ILE A 1 99 ? -11.064 -9.859 14.658 1.00 95.12 99 ILE A O 1
ATOM 778 N N . ALA A 1 100 ? -10.264 -9.530 16.731 1.00 94.31 100 ALA A N 1
ATOM 779 C CA . ALA A 1 100 ? -8.870 -9.378 16.308 1.00 94.31 100 ALA A CA 1
ATOM 780 C C . ALA A 1 100 ? -8.366 -10.574 15.468 1.00 94.31 100 ALA A C 1
ATOM 782 O O . ALA A 1 100 ? -7.655 -10.409 14.470 1.00 94.31 100 ALA A O 1
ATOM 783 N N . SER A 1 101 ? -8.766 -11.801 15.831 1.00 95.19 101 SER A N 1
ATOM 784 C CA . SER A 1 101 ? -8.419 -12.999 15.053 1.00 95.19 101 SER A CA 1
ATOM 785 C C . SER A 1 101 ? -9.083 -13.025 13.669 1.00 95.19 101 SER A C 1
ATOM 787 O O . SER A 1 101 ? -8.446 -13.408 12.686 1.00 95.19 101 SER A O 1
ATOM 789 N N . LEU A 1 102 ? -10.345 -12.590 13.578 1.00 94.50 102 LEU A N 1
ATOM 790 C CA . LEU A 1 102 ? -11.110 -12.553 12.333 1.00 94.50 102 LEU A CA 1
ATOM 791 C C . LEU A 1 102 ? -10.588 -11.467 11.392 1.00 94.50 102 LEU A C 1
ATOM 793 O O . LEU A 1 102 ? -10.462 -11.724 10.198 1.00 94.50 102 LEU A O 1
ATOM 797 N N . GLU A 1 103 ? -10.221 -10.301 11.919 1.00 93.06 103 GLU A N 1
ATOM 798 C CA . GLU A 1 103 ? -9.581 -9.227 11.154 1.00 93.06 103 GLU A CA 1
ATOM 799 C C . GLU A 1 103 ? -8.247 -9.686 10.555 1.00 93.06 103 GLU A C 1
ATOM 801 O O . GLU A 1 103 ? -7.995 -9.490 9.366 1.00 93.06 103 GLU A O 1
ATOM 806 N N . THR A 1 104 ? -7.426 -10.387 11.343 1.00 92.25 104 THR A N 1
ATOM 807 C CA . THR A 1 104 ? -6.158 -10.962 10.863 1.00 92.25 104 THR A CA 1
ATOM 808 C C . THR A 1 104 ? -6.397 -12.002 9.761 1.00 92.25 104 THR A C 1
ATOM 810 O O . THR A 1 104 ? -5.718 -12.006 8.731 1.00 92.25 104 THR A O 1
ATOM 813 N N . ALA A 1 105 ? -7.389 -12.880 9.940 1.00 92.12 105 ALA A N 1
ATOM 814 C CA . ALA A 1 105 ? -7.747 -13.884 8.941 1.00 92.12 105 ALA A CA 1
ATOM 815 C C . ALA A 1 105 ? -8.296 -13.252 7.650 1.00 92.12 105 ALA A C 1
ATOM 817 O O . ALA A 1 105 ? -7.985 -13.728 6.556 1.00 92.12 105 ALA A O 1
ATOM 818 N N . LEU A 1 106 ? -9.077 -12.174 7.764 1.00 90.00 106 LEU A N 1
ATOM 819 C CA . LEU A 1 106 ? -9.595 -11.419 6.627 1.00 90.00 106 LEU A CA 1
ATOM 820 C C . LEU A 1 106 ? -8.454 -10.790 5.823 1.00 90.00 106 LEU A C 1
ATOM 822 O O . LEU A 1 106 ? -8.387 -11.000 4.616 1.00 90.00 106 LEU A O 1
ATOM 826 N N . GLN A 1 107 ? -7.498 -10.137 6.488 1.00 83.31 107 GLN A N 1
ATOM 827 C CA . GLN A 1 107 ? -6.309 -9.582 5.830 1.00 83.31 107 GLN A CA 1
ATOM 828 C C . GLN A 1 107 ? -5.502 -10.658 5.085 1.00 83.31 107 GLN A C 1
ATOM 830 O O . GLN A 1 107 ? -5.072 -10.446 3.948 1.00 83.31 107 GLN A O 1
ATOM 835 N N . ALA A 1 108 ? -5.327 -11.838 5.689 1.00 84.12 108 ALA A N 1
ATOM 836 C CA . ALA A 1 108 ? -4.646 -12.960 5.043 1.00 84.12 108 ALA A CA 1
ATOM 837 C C . ALA A 1 108 ? -5.415 -13.481 3.812 1.00 84.12 108 ALA A C 1
ATOM 839 O O . ALA A 1 108 ? -4.812 -13.808 2.781 1.00 84.12 108 ALA A O 1
ATOM 840 N N . LYS A 1 109 ? -6.752 -13.532 3.884 1.00 86.81 109 LYS A N 1
ATOM 841 C CA . LYS A 1 109 ? -7.591 -13.892 2.736 1.00 86.81 109 LYS A CA 1
ATOM 842 C C . LYS A 1 109 ? -7.536 -12.843 1.632 1.00 86.81 109 LYS A C 1
ATOM 844 O O . LYS A 1 109 ? -7.361 -13.232 0.482 1.00 86.81 109 LYS A O 1
ATOM 849 N N . ASP A 1 110 ? -7.582 -11.556 1.955 1.00 79.88 110 ASP A N 1
ATOM 850 C CA . ASP A 1 110 ? -7.456 -10.477 0.971 1.00 79.88 110 ASP A CA 1
ATOM 851 C C . ASP A 1 110 ? -6.107 -10.525 0.246 1.00 79.88 110 ASP A C 1
ATOM 853 O O . ASP A 1 110 ? -6.044 -10.368 -0.975 1.00 79.88 110 ASP A O 1
ATOM 857 N N . ALA A 1 111 ? -5.020 -10.818 0.967 1.00 74.06 111 ALA A N 1
ATOM 858 C CA . ALA A 1 111 ? -3.708 -11.036 0.362 1.00 74.06 111 ALA A CA 1
ATOM 859 C C . ALA A 1 111 ? -3.710 -12.241 -0.600 1.00 74.06 111 ALA A C 1
ATOM 861 O O . ALA A 1 111 ? -3.146 -12.172 -1.696 1.00 74.06 111 ALA A O 1
ATOM 862 N N . THR A 1 112 ? -4.391 -13.328 -0.223 1.00 79.88 112 THR A N 1
ATOM 863 C CA . THR A 1 112 ? -4.534 -14.528 -1.060 1.00 79.88 112 THR A CA 1
ATOM 864 C C . THR A 1 112 ? -5.352 -14.240 -2.317 1.00 79.88 112 THR A C 1
ATOM 866 O O . THR A 1 112 ? -4.930 -14.601 -3.414 1.00 79.88 112 THR A O 1
ATOM 869 N N . VAL A 1 113 ? -6.485 -13.543 -2.184 1.00 80.31 113 VAL A N 1
ATOM 870 C CA . VAL A 1 113 ? -7.328 -13.124 -3.312 1.00 80.31 113 VAL A CA 1
ATOM 871 C C . VAL A 1 113 ? -6.522 -12.248 -4.267 1.00 80.31 113 VAL A C 1
ATOM 873 O O . VAL A 1 113 ? -6.461 -12.554 -5.452 1.00 80.31 113 VAL A O 1
ATOM 876 N N . LYS A 1 114 ? -5.801 -11.235 -3.769 1.00 73.06 114 LYS A N 1
ATOM 877 C CA . LYS A 1 114 ? -4.919 -10.393 -4.599 1.00 73.06 114 LYS A CA 1
ATOM 878 C C . LYS A 1 114 ? -3.856 -11.205 -5.346 1.00 73.06 114 LYS A C 1
ATOM 880 O O . LYS A 1 114 ? -3.589 -10.940 -6.522 1.00 73.06 114 LYS A O 1
ATOM 885 N N . SER A 1 115 ? -3.267 -12.207 -4.692 1.00 71.62 115 SER A N 1
ATOM 886 C CA . SER A 1 115 ? -2.284 -13.100 -5.316 1.00 71.62 115 SER A CA 1
ATOM 887 C C . SER A 1 115 ? -2.906 -13.948 -6.431 1.00 71.62 115 SER A C 1
ATOM 889 O O . SER A 1 115 ? -2.364 -14.010 -7.537 1.00 71.62 115 SER A O 1
ATOM 891 N N . LEU A 1 116 ? -4.064 -14.562 -6.173 1.00 76.25 116 LEU A N 1
ATOM 892 C CA . LEU A 1 116 ? -4.775 -15.390 -7.148 1.00 76.25 116 LEU A CA 1
ATOM 893 C C . LEU A 1 116 ? -5.271 -14.569 -8.338 1.00 76.25 116 LEU A C 1
ATOM 895 O O . LEU A 1 116 ? -5.059 -14.987 -9.472 1.00 76.25 116 LEU A O 1
ATOM 899 N N . THR A 1 117 ? -5.832 -13.383 -8.104 1.00 72.50 117 THR A N 1
ATOM 900 C CA . THR A 1 117 ? -6.264 -12.468 -9.167 1.00 72.50 117 THR A CA 1
ATOM 901 C C . THR A 1 117 ? -5.091 -12.059 -10.057 1.00 72.50 117 THR A C 1
ATOM 903 O O . THR A 1 117 ? -5.201 -12.107 -11.279 1.00 72.50 117 THR A O 1
ATOM 906 N N . THR A 1 118 ? -3.929 -11.736 -9.473 1.00 67.81 118 THR A N 1
ATOM 907 C CA . THR A 1 118 ? -2.708 -11.434 -10.244 1.00 67.81 118 THR A CA 1
ATOM 908 C C . THR A 1 118 ? -2.273 -12.623 -11.110 1.00 67.81 118 THR A C 1
ATOM 910 O O . THR A 1 118 ? -1.901 -12.450 -12.270 1.00 67.81 118 THR A O 1
ATOM 913 N N . ARG A 1 119 ? -2.331 -13.849 -10.572 1.00 70.50 119 ARG A N 1
ATOM 914 C CA . ARG A 1 119 ? -1.973 -15.069 -11.317 1.00 70.50 119 ARG A CA 1
ATOM 915 C C . ARG A 1 119 ? -2.959 -15.375 -12.439 1.00 70.50 119 ARG A C 1
ATOM 917 O O . ARG A 1 119 ? -2.515 -15.728 -13.526 1.00 70.50 119 ARG A O 1
ATOM 924 N N . LEU A 1 120 ? -4.257 -15.237 -12.178 1.00 76.06 120 LEU A N 1
ATOM 925 C CA . LEU A 1 120 ? -5.311 -15.451 -13.166 1.00 76.06 120 LEU A CA 1
ATOM 926 C C . LEU A 1 120 ? -5.137 -14.492 -14.347 1.00 76.06 120 LEU A C 1
ATOM 928 O O . LEU A 1 120 ? -5.048 -14.937 -15.482 1.00 76.06 120 LEU A O 1
ATOM 932 N N . ARG A 1 121 ? -4.916 -13.204 -14.075 1.00 68.56 121 ARG A N 1
ATOM 933 C CA . ARG A 1 121 ? -4.677 -12.188 -15.110 1.00 68.56 121 ARG A CA 1
ATOM 934 C C . ARG A 1 121 ? -3.437 -12.436 -15.956 1.00 68.56 121 ARG A C 1
ATOM 936 O O . ARG A 1 121 ? -3.451 -12.188 -17.158 1.00 68.56 121 ARG A O 1
ATOM 943 N N . LYS A 1 122 ? -2.363 -12.953 -15.346 1.00 68.75 122 LYS A N 1
ATOM 944 C CA . LYS A 1 122 ? -1.161 -13.362 -16.089 1.00 68.75 122 LYS A CA 1
ATOM 945 C C . LYS A 1 122 ? -1.463 -14.509 -17.058 1.00 68.75 122 LYS A C 1
ATOM 947 O O . LYS A 1 122 ? -0.885 -14.542 -18.137 1.00 68.75 122 LYS A O 1
ATOM 952 N N . LEU A 1 123 ? -2.350 -15.432 -16.679 1.00 73.19 123 LEU A N 1
ATOM 953 C CA . LEU A 1 123 ? -2.798 -16.524 -17.549 1.00 73.19 123 LEU A CA 1
ATOM 954 C C . LEU A 1 123 ? -3.754 -16.032 -18.642 1.00 73.19 123 LEU A C 1
ATOM 956 O O . LEU A 1 123 ? -3.688 -16.520 -19.763 1.00 73.19 123 LEU A O 1
ATOM 960 N N . GLU A 1 124 ? -4.600 -15.052 -18.330 1.00 79.00 124 GLU A N 1
ATOM 961 C CA . GLU A 1 124 ? -5.540 -14.437 -19.277 1.00 79.00 124 GLU A CA 1
ATOM 962 C C . GLU A 1 124 ? -4.864 -13.449 -20.245 1.00 79.00 124 GLU A C 1
ATOM 964 O O . GLU A 1 124 ? -5.487 -13.007 -21.207 1.00 79.00 124 GLU A O 1
ATOM 969 N N . GLY A 1 125 ? -3.595 -13.091 -20.015 1.00 74.50 125 GLY A N 1
ATOM 970 C CA . GLY A 1 125 ? -2.857 -12.139 -20.850 1.00 74.50 125 GLY A CA 1
ATOM 971 C C . GLY A 1 125 ? -3.331 -10.688 -20.707 1.00 74.50 125 GLY A C 1
ATOM 972 O O . GLY A 1 125 ? -3.021 -9.852 -21.553 1.00 74.50 125 GLY A O 1
ATOM 973 N N . THR A 1 126 ? -4.080 -10.366 -19.651 1.00 79.75 126 THR A N 1
ATOM 974 C CA . THR A 1 126 ? -4.609 -9.015 -19.418 1.00 79.75 126 THR A CA 1
ATOM 975 C C . THR A 1 126 ? -3.539 -8.097 -18.828 1.00 79.75 126 THR A C 1
ATOM 977 O O . THR A 1 126 ? -2.853 -8.475 -17.873 1.00 79.75 126 THR A O 1
ATOM 980 N N . ILE A 1 127 ? -3.428 -6.875 -19.350 1.00 84.44 127 ILE A N 1
ATOM 981 C CA . ILE A 1 127 ? -2.515 -5.847 -18.833 1.00 84.44 127 ILE A CA 1
ATOM 982 C C . ILE A 1 127 ? -3.171 -5.162 -17.627 1.00 84.44 127 ILE A C 1
ATOM 984 O O . ILE A 1 127 ? -4.282 -4.649 -17.775 1.00 84.44 127 ILE A O 1
ATOM 988 N N . PRO A 1 128 ? -2.514 -5.118 -16.453 1.00 87.19 128 PRO A N 1
ATOM 989 C CA . PRO A 1 128 ? -3.089 -4.465 -15.293 1.00 87.19 128 PRO A CA 1
ATOM 990 C C . PRO A 1 128 ? -3.104 -2.937 -15.447 1.00 87.19 128 PRO A C 1
ATOM 992 O O . PRO A 1 128 ? -2.095 -2.327 -15.799 1.00 87.19 128 PRO A O 1
ATOM 995 N N . VAL A 1 129 ? -4.235 -2.311 -15.127 1.00 90.44 129 VAL A N 1
ATOM 996 C CA . VAL A 1 129 ? -4.471 -0.869 -15.221 1.00 90.44 129 VAL A CA 1
ATOM 997 C C . VAL A 1 129 ? -4.787 -0.296 -13.844 1.00 90.44 129 VAL A C 1
ATOM 999 O O . VAL A 1 129 ? -5.775 -0.658 -13.200 1.00 90.44 129 VAL A O 1
ATOM 1002 N N . ALA A 1 130 ? -3.962 0.655 -13.410 1.00 92.38 130 ALA A N 1
ATOM 1003 C CA . ALA A 1 130 ? -4.188 1.441 -12.207 1.00 92.38 130 ALA A CA 1
ATOM 1004 C C . ALA A 1 130 ? -4.463 2.909 -12.557 1.00 92.38 130 ALA A C 1
ATOM 1006 O O . ALA A 1 130 ? -3.783 3.498 -13.396 1.00 92.38 130 ALA A O 1
ATOM 1007 N N . VAL A 1 131 ? -5.435 3.518 -11.879 1.00 93.44 131 VAL A N 1
ATOM 1008 C CA . VAL A 1 131 ? -5.827 4.919 -12.062 1.00 93.44 131 VAL A CA 1
ATOM 1009 C C . VAL A 1 131 ? -5.449 5.719 -10.825 1.00 93.44 131 VAL A C 1
ATOM 1011 O O . VAL A 1 131 ? -5.839 5.362 -9.719 1.00 93.44 131 VAL A O 1
ATOM 1014 N N . ARG A 1 132 ? -4.721 6.829 -11.001 1.00 92.69 132 ARG A N 1
ATOM 1015 C CA . ARG A 1 132 ? -4.435 7.802 -9.933 1.00 92.69 132 ARG A CA 1
ATOM 1016 C C . ARG A 1 132 ? -5.194 9.096 -10.191 1.00 92.69 132 ARG A C 1
ATOM 1018 O O . ARG A 1 132 ? -4.992 9.743 -11.216 1.00 92.69 132 ARG A O 1
ATOM 1025 N N . ILE A 1 133 ? -6.010 9.503 -9.227 1.00 90.81 133 ILE A N 1
ATOM 1026 C CA . ILE A 1 133 ? -6.670 10.806 -9.220 1.00 90.81 133 ILE A CA 1
ATOM 1027 C C . ILE A 1 133 ? -5.743 11.785 -8.498 1.00 90.81 133 ILE A C 1
ATOM 1029 O O . ILE A 1 133 ? -5.418 11.618 -7.324 1.00 90.81 133 ILE A O 1
ATOM 1033 N N . ARG A 1 134 ? -5.274 12.801 -9.222 1.00 84.50 134 ARG A N 1
ATOM 1034 C CA . ARG A 1 134 ? -4.398 13.847 -8.681 1.00 84.50 134 ARG A CA 1
ATOM 1035 C C . ARG A 1 134 ? -5.155 14.697 -7.632 1.00 84.50 134 ARG A C 1
ATOM 1037 O O . ARG A 1 134 ? -6.324 15.009 -7.861 1.00 84.50 134 ARG A O 1
ATOM 1044 N N . PRO A 1 135 ? -4.496 15.153 -6.549 1.00 81.81 135 PRO A N 1
ATOM 1045 C CA . PRO A 1 135 ? -5.037 16.198 -5.678 1.00 81.81 135 PRO A CA 1
ATOM 1046 C C . PRO A 1 135 ? -5.381 17.488 -6.432 1.00 81.81 135 PRO A C 1
ATOM 1048 O O . PRO A 1 135 ? -4.657 17.903 -7.342 1.00 81.81 135 PRO A O 1
ATOM 1051 N N . GLY A 1 136 ? -6.496 18.126 -6.059 1.00 68.88 136 GLY A N 1
ATOM 1052 C CA . GLY A 1 136 ? -6.835 19.460 -6.558 1.00 68.88 136 GLY A CA 1
ATOM 1053 C C . GLY A 1 136 ? -5.701 20.441 -6.254 1.00 68.88 136 GLY A C 1
ATOM 1054 O O . GLY A 1 136 ? -5.054 20.323 -5.218 1.00 68.88 136 GLY A O 1
ATOM 1055 N N . ALA A 1 137 ? -5.418 21.372 -7.171 1.00 57.09 137 ALA A N 1
ATOM 1056 C CA . ALA A 1 137 ? -4.533 22.486 -6.829 1.00 57.09 137 ALA A CA 1
ATOM 1057 C C . ALA A 1 137 ? -5.212 23.328 -5.737 1.00 57.09 137 ALA A C 1
ATOM 1059 O O . ALA A 1 137 ? -6.436 23.467 -5.771 1.00 57.09 137 ALA A O 1
ATOM 1060 N N . ASP A 1 138 ? -4.435 23.863 -4.794 1.00 43.78 138 ASP A N 1
ATOM 1061 C CA . ASP A 1 138 ? -4.938 24.718 -3.716 1.00 43.78 138 ASP A CA 1
ATOM 1062 C C . ASP A 1 138 ? -5.847 25.849 -4.232 1.00 43.78 138 ASP A C 1
ATOM 1064 O O . ASP A 1 138 ? -5.767 26.274 -5.387 1.00 43.78 138 ASP A O 1
ATOM 1068 N N . ALA A 1 139 ? -6.713 26.331 -3.337 1.00 42.72 139 ALA A N 1
ATOM 1069 C CA . ALA A 1 139 ? -7.890 27.188 -3.521 1.00 42.72 139 ALA A CA 1
ATOM 1070 C C . ALA A 1 139 ? -7.722 28.546 -4.261 1.00 42.72 139 ALA A C 1
ATOM 1072 O O . ALA A 1 139 ? -8.621 29.381 -4.200 1.00 42.72 139 ALA A O 1
ATOM 1073 N N . SER A 1 140 ? -6.618 28.797 -4.968 1.00 41.16 140 SER A N 1
ATOM 1074 C CA . SER A 1 140 ? -6.381 30.009 -5.768 1.00 41.16 140 SER A CA 1
ATOM 1075 C C . SER A 1 140 ? -6.835 29.898 -7.230 1.00 41.16 140 SER A C 1
ATOM 1077 O O . SER A 1 140 ? -7.015 30.919 -7.891 1.00 41.16 140 SER A O 1
ATOM 1079 N N . HIS A 1 141 ? -7.095 28.687 -7.732 1.00 42.00 141 HIS A N 1
ATOM 1080 C CA . HIS A 1 141 ? -7.702 28.473 -9.045 1.00 42.00 141 HIS A CA 1
ATOM 1081 C C . HIS A 1 141 ? -8.998 27.674 -8.897 1.00 42.00 141 HIS A C 1
ATOM 1083 O O . HIS A 1 141 ? -8.973 26.506 -8.512 1.00 42.00 141 HIS A O 1
ATOM 1089 N N . GLN A 1 142 ? -10.132 28.302 -9.231 1.00 36.94 142 GLN A N 1
ATOM 1090 C CA . GLN A 1 142 ? -11.449 27.671 -9.384 1.00 36.94 142 GLN A CA 1
ATOM 1091 C C . GLN A 1 142 ? -11.404 26.587 -10.475 1.00 36.94 142 GLN A C 1
ATOM 1093 O O . GLN A 1 142 ? -11.887 26.766 -11.589 1.00 36.94 142 GLN A O 1
ATOM 1098 N N . SER A 1 143 ? -10.806 25.439 -10.174 1.00 48.22 143 SER A N 1
ATOM 1099 C CA . SER A 1 143 ? -11.029 24.215 -10.928 1.00 48.22 143 SER A CA 1
ATOM 1100 C C . SER A 1 143 ? -12.184 23.495 -10.246 1.00 48.22 143 SER A C 1
ATOM 1102 O O . SER A 1 143 ? -12.022 22.860 -9.208 1.00 48.22 143 SER A O 1
ATOM 1104 N N . VAL A 1 144 ? -13.389 23.673 -10.788 1.00 52.12 144 VAL A N 1
ATOM 1105 C CA . VAL A 1 144 ? -14.559 22.889 -10.383 1.00 52.12 144 VAL A CA 1
ATOM 1106 C C . VAL A 1 144 ? -14.239 21.435 -10.726 1.00 52.12 144 VAL A C 1
ATOM 1108 O O . VAL A 1 144 ? -14.266 21.044 -11.892 1.00 52.12 144 VAL A O 1
ATOM 1111 N N . GLY A 1 145 ? -13.831 20.654 -9.725 1.00 62.38 145 GLY A N 1
ATOM 1112 C CA . GLY A 1 145 ? -13.593 19.227 -9.894 1.00 62.38 145 GLY A CA 1
ATOM 1113 C C . GLY A 1 145 ? -14.880 18.543 -10.349 1.00 62.38 145 GLY A C 1
ATOM 1114 O O . GLY A 1 145 ? -15.961 18.852 -9.849 1.00 62.38 145 GLY A O 1
ATOM 1115 N N . VAL A 1 146 ? -14.775 17.623 -11.308 1.00 71.00 146 VAL A N 1
ATOM 1116 C CA . VAL A 1 146 ? -15.913 16.774 -11.677 1.00 71.00 146 VAL A CA 1
ATOM 1117 C C . VAL A 1 146 ? -16.202 15.862 -10.479 1.00 71.00 146 VAL A C 1
ATOM 1119 O O . VAL A 1 146 ? -15.265 15.209 -10.011 1.00 71.00 146 VAL A O 1
ATOM 1122 N N . PRO A 1 147 ? -17.441 15.817 -9.953 1.00 79.62 147 PRO A N 1
ATOM 1123 C CA . PRO A 1 147 ? -17.778 14.901 -8.870 1.00 79.62 147 PRO A CA 1
ATOM 1124 C C . PRO A 1 147 ? -17.524 13.459 -9.319 1.00 79.62 147 PRO A C 1
ATOM 1126 O O . PRO A 1 147 ? -17.769 13.112 -10.473 1.00 79.62 147 PRO A O 1
ATOM 1129 N N . TYR A 1 148 ? -17.012 12.624 -8.420 1.00 85.81 148 TYR A N 1
ATOM 1130 C CA . TYR A 1 148 ? -16.771 11.208 -8.675 1.00 85.81 148 TYR A CA 1
ATOM 1131 C C . TYR A 1 148 ? -16.941 10.407 -7.385 1.00 85.81 148 TYR A C 1
ATOM 1133 O O . TYR A 1 148 ? -16.729 10.922 -6.287 1.00 85.81 148 TYR A O 1
ATOM 1141 N N . GLU A 1 149 ? -17.270 9.132 -7.534 1.00 86.12 149 GLU A N 1
ATOM 1142 C CA . GLU A 1 149 ? -17.221 8.136 -6.469 1.00 86.12 149 GLU A CA 1
ATOM 1143 C C . GLU A 1 149 ? -16.148 7.111 -6.837 1.00 86.12 149 GLU A C 1
ATOM 1145 O O . GLU A 1 149 ? -16.150 6.572 -7.945 1.00 86.12 149 GLU A O 1
ATOM 1150 N N . ALA A 1 150 ? -15.199 6.869 -5.933 1.00 87.19 150 ALA A N 1
ATOM 1151 C CA . ALA A 1 150 ? -14.109 5.925 -6.149 1.00 87.19 150 ALA A CA 1
ATOM 1152 C C . ALA A 1 150 ? -14.125 4.839 -5.070 1.00 87.19 150 ALA A C 1
ATOM 1154 O O . ALA A 1 150 ? -14.152 5.139 -3.876 1.00 87.19 150 ALA A O 1
ATOM 1155 N N . THR A 1 151 ? -14.075 3.582 -5.499 1.00 87.50 151 THR A N 1
ATOM 1156 C CA . THR A 1 151 ? -13.744 2.429 -4.651 1.00 87.50 151 THR A CA 1
ATOM 1157 C C . THR A 1 151 ? -12.310 1.988 -4.951 1.00 87.50 151 THR A C 1
ATOM 1159 O O . THR A 1 151 ? -11.612 2.650 -5.708 1.00 87.50 151 THR A O 1
ATOM 1162 N N . SER A 1 152 ? -11.827 0.881 -4.381 1.00 84.38 152 SER A N 1
ATOM 1163 C CA . SER A 1 152 ? -10.479 0.374 -4.689 1.00 84.38 152 SER A CA 1
ATOM 1164 C C . SER A 1 152 ? -10.316 -0.111 -6.136 1.00 84.38 152 SER A C 1
ATOM 1166 O O . SER A 1 152 ? -9.190 -0.155 -6.625 1.00 84.38 152 SER A O 1
ATOM 1168 N N . THR A 1 153 ? -11.407 -0.459 -6.825 1.00 86.62 153 THR A N 1
ATOM 1169 C CA . THR A 1 153 ? -11.401 -1.044 -8.181 1.00 86.62 153 THR A CA 1
ATOM 1170 C C . THR A 1 153 ? -12.418 -0.406 -9.132 1.00 86.62 153 THR A C 1
ATOM 1172 O O . THR A 1 153 ? -12.515 -0.800 -10.292 1.00 86.62 153 THR A O 1
ATOM 1175 N N . GLY A 1 154 ? -13.189 0.578 -8.674 1.00 87.50 154 GLY A N 1
ATOM 1176 C CA . GLY A 1 154 ? -14.251 1.211 -9.449 1.00 87.50 154 GLY A CA 1
ATOM 1177 C C . GLY A 1 154 ? -14.165 2.728 -9.406 1.00 87.50 154 GLY A C 1
ATOM 1178 O O . GLY A 1 154 ? -13.851 3.313 -8.369 1.00 87.50 154 GLY A O 1
ATOM 1179 N N . LEU A 1 155 ? -14.465 3.363 -10.535 1.00 89.88 155 LEU A N 1
ATOM 1180 C CA . LEU A 1 155 ? -14.610 4.809 -10.655 1.00 89.88 155 LEU A CA 1
ATOM 1181 C C . LEU A 1 155 ? -15.947 5.131 -11.318 1.00 89.88 155 LEU A C 1
ATOM 1183 O O . LEU A 1 155 ? -16.185 4.764 -12.470 1.00 89.88 155 LEU A O 1
ATOM 1187 N N . THR A 1 156 ? -16.787 5.867 -10.603 1.00 90.44 156 THR A N 1
ATOM 1188 C CA . THR A 1 156 ? -18.109 6.283 -11.062 1.00 90.44 156 THR A CA 1
ATOM 1189 C C . THR A 1 156 ? -18.147 7.794 -11.210 1.00 90.44 156 THR A C 1
ATOM 1191 O O . THR A 1 156 ? -17.878 8.537 -10.268 1.00 90.44 156 THR A O 1
ATOM 1194 N N . LEU A 1 157 ? -18.515 8.256 -12.401 1.00 89.06 157 LEU A N 1
ATOM 1195 C CA . LEU A 1 157 ? -18.862 9.645 -12.668 1.00 89.06 157 LEU A CA 1
ATOM 1196 C C . LEU A 1 157 ? -20.396 9.757 -12.631 1.00 89.06 157 LEU A C 1
ATOM 1198 O O . LEU A 1 157 ? -21.060 9.143 -13.477 1.00 89.06 157 LEU A O 1
ATOM 1202 N N . PRO A 1 158 ? -20.983 10.487 -11.665 1.00 85.62 158 PRO A N 1
ATOM 1203 C CA . PRO A 1 158 ? -22.422 10.664 -11.575 1.00 85.62 158 PRO A CA 1
ATOM 1204 C C . PRO A 1 158 ? -22.943 11.494 -12.754 1.00 85.62 158 PRO A C 1
ATOM 1206 O O . PRO A 1 158 ? -22.209 12.260 -13.387 1.00 85.62 158 PRO A O 1
ATOM 1209 N N . ALA A 1 159 ? -24.236 11.353 -13.043 1.00 85.38 159 ALA A N 1
ATOM 1210 C CA . ALA A 1 159 ? -24.884 12.157 -14.070 1.00 85.38 159 ALA A CA 1
ATOM 1211 C C . ALA A 1 159 ? -24.836 13.644 -13.681 1.00 85.38 159 ALA A C 1
ATOM 1213 O O . ALA A 1 159 ? -25.257 14.023 -12.588 1.00 85.38 159 ALA A O 1
ATOM 1214 N N . THR A 1 160 ? -24.312 14.487 -14.570 1.00 78.50 160 THR A N 1
ATOM 1215 C CA . THR A 1 160 ? -24.192 15.936 -14.351 1.00 78.50 160 THR A CA 1
ATOM 1216 C C . THR A 1 160 ? -24.805 16.684 -15.530 1.00 78.50 160 THR A C 1
ATOM 1218 O O . THR A 1 160 ? -24.301 16.649 -16.653 1.00 78.50 160 THR A O 1
ATOM 1221 N N . GLY A 1 161 ? -25.940 17.347 -15.289 1.00 80.00 161 GLY A N 1
ATOM 1222 C CA . GLY A 1 161 ? -26.707 18.024 -16.336 1.00 80.00 161 GLY A CA 1
ATOM 1223 C C . GLY A 1 161 ? -27.163 17.053 -17.431 1.00 80.00 161 GLY A C 1
ATOM 1224 O O . GLY A 1 161 ? -27.967 16.164 -17.173 1.00 80.00 161 GLY A O 1
ATOM 1225 N N . GLN A 1 162 ? -26.642 17.226 -18.649 1.00 72.81 162 GLN A N 1
ATOM 1226 C CA . GLN A 1 162 ? -26.934 16.369 -19.809 1.00 72.81 162 GLN A CA 1
ATOM 1227 C C . GLN A 1 162 ? 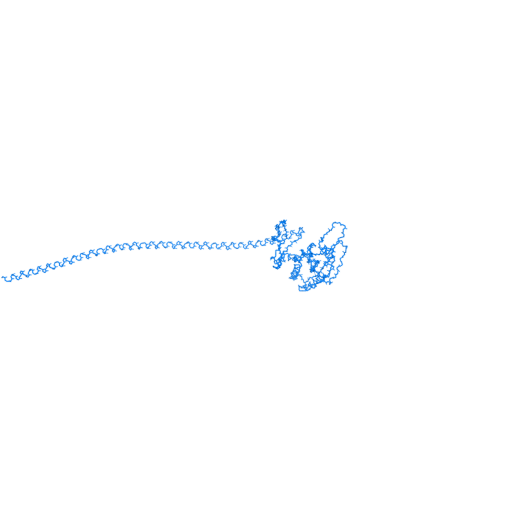-25.980 15.166 -19.954 1.00 72.81 162 GLN A C 1
ATOM 1229 O O . GLN A 1 162 ? -26.198 14.319 -20.818 1.00 72.81 162 GLN A O 1
ATOM 1234 N N . ALA A 1 163 ? -24.913 15.074 -19.150 1.00 78.88 163 ALA A N 1
ATOM 1235 C CA . ALA A 1 163 ? -23.966 13.966 -19.238 1.00 78.88 163 ALA A CA 1
ATOM 1236 C C . ALA A 1 163 ? -24.504 12.726 -18.493 1.00 78.88 163 ALA A C 1
ATOM 1238 O O . ALA A 1 163 ? -24.817 12.833 -17.303 1.00 78.88 163 ALA A O 1
ATOM 1239 N N . PRO A 1 164 ? -24.591 11.547 -19.145 1.00 86.31 164 PRO A N 1
ATOM 1240 C CA . PRO A 1 164 ? -25.038 10.324 -18.487 1.00 86.31 164 PRO A CA 1
ATOM 1241 C C . PRO A 1 164 ? -24.009 9.834 -17.461 1.00 86.31 164 PRO A C 1
ATOM 1243 O O . PRO A 1 164 ? -22.813 10.116 -17.579 1.00 86.31 164 PRO A O 1
ATOM 1246 N N . LYS A 1 165 ? -24.483 9.052 -16.483 1.00 90.25 165 LYS A N 1
ATOM 1247 C CA . LYS A 1 165 ? -23.631 8.335 -15.526 1.00 90.25 165 LYS A CA 1
ATOM 1248 C C . LYS A 1 165 ? -22.647 7.432 -16.281 1.00 90.25 165 LYS A C 1
ATOM 1250 O O . LYS A 1 165 ? -23.049 6.737 -17.213 1.00 90.25 165 LYS A O 1
ATOM 1255 N N . LYS A 1 166 ? -21.377 7.428 -15.871 1.00 90.75 166 LYS A N 1
ATOM 1256 C CA . LYS A 1 166 ? -20.339 6.544 -16.424 1.00 90.75 166 LYS A CA 1
ATOM 1257 C C . LYS A 1 166 ? -19.675 5.757 -15.309 1.00 90.75 166 LYS A C 1
ATOM 1259 O O . LYS A 1 166 ? -19.308 6.334 -14.291 1.00 90.75 166 LYS A O 1
ATOM 1264 N N . GLU A 1 167 ? -19.501 4.463 -15.525 1.00 91.25 167 GLU A N 1
ATOM 1265 C CA . GLU A 1 167 ? -18.853 3.555 -14.584 1.00 91.25 167 GLU A CA 1
ATOM 1266 C C . GLU A 1 167 ? -17.672 2.880 -15.269 1.00 91.25 167 GLU A C 1
ATOM 1268 O O . GLU A 1 167 ? -17.771 2.434 -16.413 1.00 91.25 167 GLU A O 1
ATOM 1273 N N . TYR A 1 168 ? -16.552 2.826 -14.560 1.00 90.44 168 TYR A N 1
ATOM 1274 C CA . TYR A 1 168 ? -15.314 2.232 -15.030 1.00 90.44 168 TYR A CA 1
ATOM 1275 C C . TYR A 1 168 ? -14.778 1.269 -13.977 1.00 90.44 168 TYR A C 1
ATOM 1277 O O . TYR A 1 168 ? -14.772 1.586 -12.787 1.00 90.44 168 TYR A O 1
ATOM 1285 N N . ALA A 1 169 ? -14.293 0.115 -14.427 1.00 87.00 169 ALA A N 1
ATOM 1286 C CA . ALA A 1 169 ? -13.616 -0.864 -13.590 1.00 87.00 169 ALA A CA 1
ATOM 1287 C C . ALA A 1 169 ? -12.118 -0.869 -13.912 1.00 87.00 169 ALA A C 1
ATOM 1289 O O . ALA A 1 169 ? -11.728 -0.895 -15.079 1.00 87.00 169 ALA A O 1
ATOM 1290 N N . PHE A 1 170 ? -11.296 -0.849 -12.870 1.00 88.75 170 PHE A N 1
ATOM 1291 C CA . PHE A 1 170 ? -9.839 -0.867 -12.942 1.00 88.75 170 PHE A CA 1
ATOM 1292 C C . PHE A 1 170 ? -9.276 -1.809 -11.880 1.00 88.75 170 PHE A C 1
ATOM 1294 O O . PHE A 1 170 ? -9.971 -2.229 -10.955 1.00 88.75 170 PHE A O 1
ATOM 1301 N N . ASP A 1 171 ? -7.986 -2.113 -11.970 1.00 86.62 171 ASP A N 1
ATOM 1302 C CA . ASP A 1 171 ? -7.348 -3.009 -11.006 1.00 86.62 171 ASP A CA 1
ATOM 1303 C C . ASP A 1 171 ? -7.024 -2.316 -9.700 1.00 86.62 171 ASP A C 1
ATOM 1305 O O . ASP A 1 171 ? -7.066 -2.941 -8.643 1.00 86.62 171 ASP A O 1
ATOM 1309 N N . ASN A 1 172 ? -6.696 -1.029 -9.784 1.00 89.94 172 ASN A N 1
ATOM 1310 C CA . ASN A 1 172 ? -6.544 -0.163 -8.632 1.00 89.94 172 ASN A CA 1
ATOM 1311 C C . ASN A 1 172 ? -7.024 1.241 -8.993 1.00 89.94 172 ASN A C 1
ATOM 1313 O O . ASN A 1 172 ? -6.639 1.783 -10.029 1.00 89.94 172 ASN A O 1
ATOM 1317 N N . VAL A 1 173 ? -7.815 1.850 -8.120 1.00 92.12 173 VAL A N 1
ATOM 1318 C CA . VAL A 1 173 ? -8.179 3.264 -8.195 1.00 92.12 173 VAL A CA 1
ATOM 1319 C C . VAL A 1 173 ? -7.650 3.951 -6.941 1.00 92.12 173 VAL A C 1
ATOM 1321 O O . VAL A 1 173 ? -8.004 3.600 -5.818 1.00 92.12 173 VAL A O 1
ATOM 1324 N N . PHE A 1 174 ? -6.768 4.924 -7.142 1.00 93.44 174 PHE A N 1
ATOM 1325 C CA . PHE A 1 174 ? -6.110 5.681 -6.086 1.00 93.44 174 PHE A CA 1
ATOM 1326 C C . PHE A 1 174 ? -6.711 7.087 -6.000 1.00 93.44 174 PHE A C 1
ATOM 1328 O O . PHE A 1 174 ? -6.429 7.915 -6.877 1.00 93.44 174 PHE A O 1
ATOM 1335 N N . PRO A 1 175 ? -7.544 7.378 -4.982 1.00 90.94 175 PRO A N 1
ATOM 1336 C CA . PRO A 1 175 ? -8.057 8.723 -4.752 1.00 90.94 175 PRO A CA 1
ATOM 1337 C C . PRO A 1 175 ? -6.935 9.708 -4.364 1.00 90.94 175 PRO A C 1
ATOM 1339 O O . PRO A 1 175 ? -5.833 9.294 -3.998 1.00 90.94 175 PRO A O 1
ATOM 1342 N N . PRO A 1 176 ? -7.212 11.026 -4.365 1.00 89.31 176 PRO A N 1
ATOM 1343 C CA . PRO A 1 176 ? -6.245 12.064 -4.005 1.00 89.31 176 PRO A CA 1
ATOM 1344 C C . PRO A 1 176 ? -5.577 11.898 -2.640 1.00 89.31 176 PRO A C 1
ATOM 1346 O O . PRO A 1 176 ? -4.458 12.362 -2.445 1.00 89.31 176 PRO A O 1
ATOM 1349 N N . SER A 1 177 ? -6.262 11.253 -1.696 1.00 89.19 177 SER A N 1
ATOM 1350 C CA . SER A 1 177 ? -5.760 10.988 -0.347 1.00 89.19 177 SER A CA 1
ATOM 1351 C C . SER A 1 177 ? -4.726 9.859 -0.290 1.00 89.19 177 SER A C 1
ATOM 1353 O O . SER A 1 177 ? -4.071 9.690 0.737 1.00 89.19 177 SER A O 1
ATOM 1355 N N . THR A 1 178 ? -4.566 9.065 -1.355 1.00 90.75 178 THR A N 1
ATOM 1356 C CA . THR A 1 178 ? -3.608 7.957 -1.368 1.00 90.75 178 THR A CA 1
ATOM 1357 C C . THR A 1 178 ? -2.171 8.471 -1.423 1.00 90.75 178 THR A C 1
ATOM 1359 O O . THR A 1 178 ? -1.784 9.232 -2.312 1.00 90.75 178 THR A O 1
ATOM 1362 N N . THR A 1 179 ? -1.352 7.993 -0.488 1.00 93.44 179 THR A N 1
ATOM 1363 C CA . THR A 1 179 ? 0.074 8.317 -0.426 1.00 93.44 179 THR A CA 1
ATOM 1364 C C . THR A 1 179 ? 0.863 7.598 -1.518 1.00 93.44 179 THR A C 1
ATOM 1366 O O . THR A 1 179 ? 0.536 6.481 -1.921 1.00 93.44 179 THR A O 1
ATOM 1369 N N . PHE A 1 180 ? 1.964 8.210 -1.958 1.00 93.56 180 PHE A N 1
ATOM 1370 C CA . PHE A 1 180 ? 2.873 7.595 -2.926 1.00 93.56 180 PHE A CA 1
ATOM 1371 C C . PHE A 1 180 ? 3.379 6.218 -2.464 1.00 93.56 180 PHE A C 1
ATOM 1373 O O . PHE A 1 180 ? 3.336 5.256 -3.228 1.00 93.56 180 PHE A O 1
ATOM 1380 N N . ALA A 1 181 ? 3.779 6.096 -1.193 1.00 94.50 181 ALA A N 1
ATOM 1381 C CA . ALA A 1 181 ? 4.270 4.841 -0.624 1.00 94.50 181 ALA A CA 1
ATOM 1382 C C . ALA A 1 181 ? 3.244 3.699 -0.742 1.00 94.50 181 ALA A C 1
ATOM 1384 O O . ALA A 1 181 ? 3.603 2.568 -1.077 1.00 94.50 181 ALA A O 1
ATOM 1385 N N . SER A 1 182 ? 1.958 3.995 -0.518 1.00 92.44 182 SER A N 1
ATOM 1386 C CA . SER A 1 182 ? 0.876 3.023 -0.695 1.00 92.44 182 SER A CA 1
ATOM 1387 C C . SER A 1 182 ? 0.737 2.582 -2.156 1.00 92.44 182 SER A C 1
ATOM 1389 O O . SER A 1 182 ? 0.652 1.380 -2.420 1.00 92.44 182 SER A O 1
ATOM 1391 N N . ILE A 1 183 ? 0.800 3.520 -3.109 1.00 93.88 183 ILE A N 1
ATOM 1392 C CA . ILE A 1 183 ? 0.750 3.219 -4.550 1.00 93.88 183 ILE A CA 1
ATOM 1393 C C . ILE A 1 183 ? 1.931 2.328 -4.951 1.00 93.88 183 ILE A C 1
ATOM 1395 O O . ILE A 1 183 ? 1.726 1.279 -5.570 1.00 93.88 183 ILE A O 1
ATOM 1399 N N . PHE A 1 184 ? 3.150 2.706 -4.556 1.00 95.50 184 PHE A N 1
ATOM 1400 C CA . PHE A 1 184 ? 4.371 1.962 -4.861 1.00 95.50 184 PHE A CA 1
ATOM 1401 C C . PHE A 1 184 ? 4.309 0.532 -4.313 1.00 95.50 184 PHE A C 1
ATOM 1403 O O . PHE A 1 184 ? 4.517 -0.426 -5.058 1.00 95.50 184 PHE A O 1
ATOM 1410 N N . THR A 1 185 ? 3.938 0.377 -3.040 1.00 92.44 185 THR A N 1
ATOM 1411 C CA . THR A 1 185 ? 3.860 -0.931 -2.367 1.00 92.44 185 THR A CA 1
ATOM 1412 C C . THR A 1 185 ? 2.787 -1.825 -2.990 1.00 92.44 185 THR A C 1
ATOM 1414 O O . THR A 1 185 ? 2.972 -3.034 -3.104 1.00 92.44 185 THR A O 1
ATOM 1417 N N . THR A 1 186 ? 1.665 -1.235 -3.413 1.00 88.44 186 THR A N 1
ATOM 1418 C CA . THR A 1 186 ? 0.517 -1.980 -3.949 1.00 88.44 186 THR A CA 1
ATOM 1419 C C . THR A 1 186 ? 0.726 -2.416 -5.400 1.00 88.44 186 THR A C 1
ATOM 1421 O O . THR A 1 186 ? 0.297 -3.508 -5.764 1.00 88.44 186 THR A O 1
ATOM 1424 N N . THR A 1 187 ? 1.369 -1.590 -6.234 1.00 90.38 187 THR A N 1
ATOM 1425 C CA . THR A 1 187 ? 1.408 -1.801 -7.698 1.00 90.38 187 THR A CA 1
ATOM 1426 C C . THR A 1 187 ? 2.798 -2.051 -8.262 1.00 90.38 187 THR A C 1
ATOM 1428 O O . THR A 1 187 ? 2.969 -2.945 -9.085 1.00 90.38 187 THR A O 1
ATOM 1431 N N . VAL A 1 188 ? 3.800 -1.295 -7.816 1.00 93.56 188 VAL A N 1
ATOM 1432 C CA . VAL A 1 188 ? 5.143 -1.307 -8.409 1.00 93.56 188 VAL A CA 1
ATOM 1433 C C . VAL A 1 188 ? 6.004 -2.395 -7.778 1.00 93.56 188 VAL A C 1
ATOM 1435 O O . VAL A 1 188 ? 6.548 -3.248 -8.479 1.00 93.56 188 VAL A O 1
ATOM 1438 N N . GLN A 1 189 ? 6.086 -2.407 -6.447 1.00 94.00 189 GLN A N 1
ATOM 1439 C CA . GLN A 1 189 ? 6.945 -3.316 -5.690 1.00 94.00 189 GLN A CA 1
ATOM 1440 C C . GLN A 1 189 ? 6.710 -4.806 -6.013 1.00 94.00 189 GLN A C 1
ATOM 1442 O O . GLN A 1 189 ? 7.697 -5.527 -6.172 1.00 94.00 189 GLN A O 1
ATOM 1447 N N . PRO A 1 190 ? 5.463 -5.308 -6.168 1.00 90.38 190 PRO A N 1
ATOM 1448 C CA . PRO A 1 190 ? 5.238 -6.711 -6.519 1.00 90.38 190 PRO A CA 1
ATOM 1449 C C . PRO A 1 190 ? 5.816 -7.092 -7.889 1.00 90.38 190 PRO A C 1
ATOM 1451 O O . PRO A 1 190 ? 6.333 -8.198 -8.045 1.00 90.38 190 PRO A O 1
ATOM 1454 N N . LEU A 1 191 ? 5.763 -6.175 -8.862 1.00 90.75 191 LEU A N 1
ATOM 1455 C CA . LEU A 1 191 ? 6.284 -6.389 -10.213 1.00 90.75 191 LEU A CA 1
ATOM 1456 C C . LEU A 1 191 ? 7.817 -6.306 -10.243 1.00 90.75 191 LEU A C 1
ATOM 1458 O O . LEU A 1 191 ? 8.459 -7.157 -10.851 1.00 90.75 191 LEU A O 1
ATOM 1462 N N . LEU A 1 192 ? 8.424 -5.377 -9.495 1.00 93.50 192 LEU A N 1
ATOM 1463 C CA . LEU A 1 192 ? 9.881 -5.367 -9.297 1.00 93.50 192 LEU A CA 1
ATOM 1464 C C . LEU A 1 192 ? 10.363 -6.663 -8.629 1.00 93.50 192 LEU A C 1
ATOM 1466 O O . LEU A 1 192 ? 11.339 -7.272 -9.060 1.00 93.50 192 LEU A O 1
ATOM 1470 N N . GLY A 1 193 ? 9.635 -7.136 -7.613 1.00 90.88 193 GLY A N 1
ATOM 1471 C CA . GLY A 1 193 ? 9.907 -8.418 -6.968 1.00 90.88 193 GLY A CA 1
ATOM 1472 C C . GLY A 1 193 ? 9.781 -9.614 -7.919 1.00 90.88 193 GLY A C 1
ATOM 1473 O O . GLY A 1 193 ? 10.482 -10.607 -7.737 1.00 90.88 193 GLY A O 1
ATOM 1474 N N . GLN A 1 194 ? 8.920 -9.536 -8.939 1.00 86.62 194 GLN A N 1
ATOM 1475 C CA . GLN A 1 194 ? 8.835 -10.550 -9.991 1.00 86.62 194 GLN A CA 1
ATOM 1476 C C . GLN A 1 194 ? 10.071 -10.534 -10.896 1.00 86.62 194 GLN A C 1
ATOM 1478 O O . GLN A 1 194 ? 10.629 -11.609 -11.122 1.00 86.62 194 GLN A O 1
ATOM 1483 N N . ALA A 1 195 ? 10.513 -9.353 -11.348 1.00 90.06 195 ALA A N 1
ATOM 1484 C CA . ALA A 1 195 ? 11.732 -9.197 -12.151 1.00 90.06 195 ALA A CA 1
ATOM 1485 C C . ALA A 1 195 ? 12.974 -9.738 -11.423 1.00 90.06 195 ALA A C 1
ATOM 1487 O O . ALA A 1 195 ? 13.811 -10.391 -12.028 1.00 90.06 195 ALA A O 1
ATOM 1488 N N . LEU A 1 196 ? 13.059 -9.545 -10.102 1.00 91.19 196 LEU A N 1
ATOM 1489 C CA . LEU A 1 196 ? 14.166 -10.063 -9.286 1.00 91.19 196 LEU A CA 1
ATOM 1490 C C . LEU A 1 196 ? 14.133 -11.586 -9.083 1.00 91.19 196 LEU A C 1
ATOM 1492 O O . LEU A 1 196 ? 15.176 -12.207 -8.899 1.00 91.19 196 LEU A O 1
ATOM 1496 N N . LYS A 1 197 ? 12.941 -12.195 -9.040 1.00 88.62 197 LYS A N 1
ATOM 1497 C CA . LYS A 1 197 ? 12.772 -13.631 -8.742 1.00 88.62 197 LYS A CA 1
ATOM 1498 C C . LYS A 1 197 ? 12.794 -14.518 -9.981 1.00 88.62 197 LYS A C 1
ATOM 1500 O O . LYS A 1 197 ? 13.063 -15.709 -9.853 1.00 88.62 197 LYS A O 1
ATOM 1505 N N . THR A 1 198 ? 12.434 -13.971 -11.138 1.00 85.75 198 THR A N 1
ATOM 1506 C CA . THR A 1 198 ? 12.262 -14.728 -12.382 1.00 85.75 198 THR A CA 1
ATOM 1507 C C . THR A 1 198 ? 13.250 -14.202 -13.418 1.00 85.75 198 THR A C 1
ATOM 1509 O O . THR A 1 198 ? 12.964 -13.167 -14.018 1.00 85.75 198 THR A O 1
ATOM 1512 N N . PRO A 1 199 ? 14.385 -14.888 -13.642 1.00 85.25 199 PRO A N 1
ATOM 1513 C CA . PRO A 1 199 ? 15.367 -14.456 -14.627 1.00 85.25 199 PRO A CA 1
ATOM 1514 C C . PRO A 1 199 ? 14.760 -14.316 -16.023 1.00 85.25 199 PRO A C 1
ATOM 1516 O O . PRO A 1 199 ? 13.949 -15.149 -16.436 1.00 85.25 199 PRO A O 1
ATOM 1519 N N . GLY A 1 200 ? 15.152 -13.273 -16.752 1.00 85.38 200 GLY A N 1
ATOM 1520 C CA . GLY A 1 200 ? 14.631 -12.999 -18.092 1.00 85.38 200 GLY A CA 1
ATOM 1521 C C . GLY A 1 200 ? 13.218 -12.411 -18.120 1.00 85.38 200 GLY A C 1
ATOM 1522 O O . GLY A 1 200 ? 12.569 -12.466 -19.162 1.00 85.38 200 GLY A O 1
ATOM 1523 N N . SER A 1 201 ? 12.701 -11.895 -16.997 1.00 86.56 201 SER A N 1
ATOM 1524 C CA . SER A 1 201 ? 11.341 -11.347 -16.925 1.00 86.56 201 SER A CA 1
ATOM 1525 C C . SER A 1 201 ? 11.346 -9.828 -17.142 1.00 86.56 201 SER A C 1
ATOM 1527 O O . SER A 1 201 ? 11.718 -9.097 -16.220 1.00 86.56 201 SER A O 1
ATOM 1529 N N . PRO A 1 202 ? 10.885 -9.315 -18.301 1.00 89.69 202 PRO A N 1
ATOM 1530 C CA . PRO A 1 202 ? 10.718 -7.881 -18.497 1.00 89.69 202 PRO A CA 1
ATOM 1531 C C . PRO A 1 202 ? 9.496 -7.363 -17.727 1.00 89.69 202 PRO A C 1
ATOM 1533 O O . PRO A 1 202 ? 8.451 -8.015 -17.669 1.00 89.69 202 PRO A O 1
ATOM 1536 N N . VAL A 1 203 ? 9.613 -6.165 -17.163 1.00 92.44 203 VAL A N 1
ATOM 1537 C CA . VAL A 1 203 ? 8.523 -5.439 -16.502 1.00 92.44 203 VAL A CA 1
ATOM 1538 C C . VAL A 1 203 ? 8.427 -4.047 -17.105 1.00 92.44 203 VAL A C 1
ATOM 1540 O O . VAL A 1 203 ? 9.426 -3.339 -17.185 1.00 92.44 203 VAL A O 1
ATOM 1543 N N . ILE A 1 204 ? 7.224 -3.641 -17.510 1.00 93.56 204 ILE A N 1
ATOM 1544 C CA . ILE A 1 204 ? 6.986 -2.342 -18.143 1.00 93.56 204 ILE A CA 1
ATOM 1545 C C . ILE A 1 204 ? 5.946 -1.568 -17.338 1.00 93.56 204 ILE A C 1
ATOM 1547 O O . ILE A 1 204 ? 4.848 -2.062 -17.088 1.00 93.56 204 ILE A O 1
ATOM 1551 N N . PHE A 1 205 ? 6.286 -0.336 -16.971 1.00 95.62 205 PHE A N 1
ATOM 1552 C CA . PHE A 1 205 ? 5.373 0.630 -16.376 1.00 95.62 205 PHE A CA 1
ATOM 1553 C C . PHE A 1 205 ? 5.060 1.722 -17.390 1.00 95.62 205 PHE A C 1
ATOM 1555 O O . PHE A 1 205 ? 5.965 2.420 -17.846 1.00 95.62 205 PHE A O 1
ATOM 1562 N N . LEU A 1 206 ? 3.780 1.881 -17.722 1.00 95.31 206 LEU A N 1
ATOM 1563 C CA . LEU A 1 206 ? 3.309 2.875 -18.680 1.00 95.31 206 LEU A CA 1
ATOM 1564 C C . LEU A 1 206 ? 2.508 3.966 -17.969 1.00 95.31 206 LEU A C 1
ATOM 1566 O O . LEU A 1 206 ? 1.505 3.683 -17.315 1.00 95.31 206 LEU A O 1
ATOM 1570 N N . PHE A 1 207 ? 2.926 5.219 -18.130 1.00 93.62 207 PHE A N 1
ATOM 1571 C CA . PHE A 1 207 ? 2.231 6.377 -17.577 1.00 93.62 207 PHE A CA 1
ATOM 1572 C C . PHE A 1 207 ? 1.454 7.091 -18.678 1.00 93.62 207 PHE A C 1
ATOM 1574 O O . PHE A 1 207 ? 2.038 7.661 -19.597 1.00 93.62 207 PHE A O 1
ATOM 1581 N N . TYR A 1 208 ? 0.125 7.079 -18.563 1.00 91.31 208 TYR A N 1
ATOM 1582 C CA . TYR A 1 208 ? -0.801 7.653 -19.539 1.00 91.31 208 TYR A CA 1
ATOM 1583 C C . TYR A 1 208 ? -1.748 8.674 -18.895 1.00 91.31 208 TYR A C 1
ATOM 1585 O O . TYR A 1 208 ? -2.053 8.611 -17.704 1.00 91.31 208 TYR A O 1
ATOM 1593 N N . GLY A 1 209 ? -2.208 9.648 -19.682 1.00 86.56 209 GLY A N 1
ATOM 1594 C CA . GLY A 1 209 ? -3.061 10.739 -19.213 1.00 86.56 209 GLY A CA 1
ATOM 1595 C C . GLY A 1 209 ? -2.806 12.072 -19.915 1.00 86.56 209 GLY A C 1
ATOM 1596 O O . GLY A 1 209 ? -1.852 12.245 -20.676 1.00 86.56 209 GLY A O 1
ATOM 1597 N N . ARG A 1 210 ? -3.675 13.048 -19.657 1.00 81.19 210 ARG A N 1
ATOM 1598 C CA . ARG A 1 210 ? -3.594 14.385 -20.263 1.00 81.19 210 ARG A CA 1
ATOM 1599 C C . ARG A 1 210 ? -2.361 15.156 -19.789 1.00 81.19 210 ARG A C 1
ATOM 1601 O O . ARG A 1 210 ? -1.767 14.849 -18.752 1.00 81.19 210 ARG A O 1
ATOM 1608 N N . THR A 1 211 ? -1.967 16.194 -20.515 1.00 80.06 211 THR A N 1
ATOM 1609 C CA . THR A 1 211 ? -0.987 17.165 -20.006 1.00 80.06 211 THR A CA 1
ATOM 1610 C C . THR A 1 211 ? -1.484 17.774 -18.683 1.00 80.06 211 THR A C 1
ATOM 1612 O O . THR A 1 211 ? -2.659 18.119 -18.549 1.00 80.06 211 THR A O 1
ATOM 1615 N N . GLY A 1 212 ? -0.606 17.829 -17.673 1.00 75.50 212 GLY A N 1
ATOM 1616 C CA . GLY A 1 212 ? -0.923 18.341 -16.331 1.00 75.50 212 GLY A CA 1
ATOM 1617 C C . GLY A 1 212 ? -1.535 17.340 -15.336 1.00 75.50 212 GLY A C 1
ATOM 1618 O O . GLY A 1 212 ? -1.719 17.693 -14.173 1.00 75.50 212 GLY A O 1
ATOM 1619 N N . THR A 1 213 ? -1.803 16.082 -15.720 1.00 81.44 213 THR A N 1
ATOM 1620 C CA . THR A 1 213 ? -2.396 15.078 -14.802 1.00 81.44 213 THR A CA 1
ATOM 1621 C C . THR A 1 213 ? -1.399 14.419 -13.844 1.00 81.44 213 THR A C 1
ATOM 1623 O O . THR A 1 213 ? -1.803 13.624 -13.003 1.00 81.44 213 THR A O 1
ATOM 1626 N N . GLY A 1 214 ? -0.106 14.750 -13.937 1.00 85.31 214 GLY A N 1
ATOM 1627 C CA . GLY A 1 214 ? 0.933 14.239 -13.032 1.00 85.31 214 GLY A CA 1
ATOM 1628 C C . GLY A 1 214 ? 1.684 12.989 -13.511 1.00 85.31 214 GLY A C 1
ATOM 1629 O O . GLY A 1 214 ? 2.352 12.364 -12.695 1.00 85.31 214 GLY A O 1
ATOM 1630 N N . LYS A 1 215 ? 1.618 12.639 -14.807 1.00 89.75 215 LYS A N 1
ATOM 1631 C CA . LYS A 1 215 ? 2.357 11.503 -15.405 1.00 89.75 215 LYS A CA 1
ATOM 1632 C C . LYS A 1 215 ? 3.857 11.536 -15.107 1.00 89.75 215 LYS A C 1
ATOM 1634 O O . LYS A 1 215 ? 4.346 10.668 -14.397 1.00 89.75 215 LYS A O 1
ATOM 1639 N N . SER A 1 216 ? 4.552 12.579 -15.567 1.00 88.31 216 SER A N 1
ATOM 1640 C CA . SER A 1 216 ? 6.005 12.702 -15.417 1.00 88.31 216 SER A CA 1
ATOM 1641 C C . SER A 1 216 ? 6.438 12.791 -13.954 1.00 88.31 216 SER A C 1
ATOM 1643 O O . SER A 1 216 ? 7.488 12.271 -13.599 1.00 88.31 216 SER A O 1
ATOM 1645 N N . HIS A 1 217 ? 5.607 13.389 -13.089 1.00 88.44 217 HIS A N 1
ATOM 1646 C CA . HIS A 1 217 ? 5.842 13.401 -11.642 1.00 88.44 217 HIS A CA 1
ATOM 1647 C C . HIS A 1 217 ? 5.824 11.979 -11.076 1.00 88.44 217 HIS A C 1
ATOM 1649 O O . HIS A 1 217 ? 6.767 11.564 -10.414 1.00 88.44 217 HIS A O 1
ATOM 1655 N N . MET A 1 218 ? 4.780 11.206 -11.393 1.00 92.69 218 MET A N 1
ATOM 1656 C CA . MET A 1 218 ? 4.671 9.809 -10.976 1.00 92.69 218 MET A CA 1
ATOM 1657 C C . MET A 1 218 ? 5.777 8.928 -11.549 1.00 92.69 218 MET A C 1
ATOM 1659 O O . MET A 1 218 ? 6.342 8.120 -10.818 1.00 92.69 218 MET A O 1
ATOM 1663 N N . ALA A 1 219 ? 6.093 9.084 -12.834 1.00 93.12 219 ALA A N 1
ATOM 1664 C CA . ALA A 1 219 ? 7.144 8.324 -13.495 1.00 93.12 219 ALA A CA 1
ATOM 1665 C C . ALA A 1 219 ? 8.510 8.584 -12.846 1.00 93.12 219 ALA A C 1
ATOM 1667 O O . ALA A 1 219 ? 9.250 7.635 -12.594 1.00 93.12 219 ALA A O 1
ATOM 1668 N N . ALA A 1 220 ? 8.825 9.841 -12.514 1.00 92.62 220 ALA A N 1
ATOM 1669 C CA . ALA A 1 220 ? 10.060 10.202 -11.824 1.00 92.62 220 ALA A CA 1
ATOM 1670 C C . ALA A 1 220 ? 10.109 9.650 -10.388 1.00 92.62 220 ALA A C 1
ATOM 1672 O O . ALA A 1 220 ? 11.099 9.023 -10.016 1.00 92.62 220 ALA A O 1
ATOM 1673 N N . GLU A 1 221 ? 9.041 9.808 -9.597 1.00 94.31 221 GLU A N 1
ATOM 1674 C CA . GLU A 1 221 ? 8.990 9.255 -8.234 1.00 94.31 221 GLU A CA 1
ATOM 1675 C C . GLU A 1 221 ? 9.128 7.724 -8.238 1.00 94.31 221 GLU A C 1
ATOM 1677 O O . GLU A 1 221 ? 9.918 7.169 -7.473 1.00 94.31 221 GLU A O 1
ATOM 1682 N N . ILE A 1 222 ? 8.412 7.031 -9.135 1.00 96.31 222 ILE A N 1
ATOM 1683 C CA . ILE A 1 222 ? 8.512 5.571 -9.290 1.00 96.31 222 ILE A CA 1
ATOM 1684 C C . ILE A 1 222 ? 9.904 5.163 -9.754 1.00 96.31 222 ILE A C 1
ATOM 1686 O O . ILE A 1 222 ? 10.419 4.164 -9.267 1.00 96.31 222 ILE A O 1
ATOM 1690 N N . THR A 1 223 ? 10.531 5.933 -10.641 1.00 96.50 223 THR A N 1
ATOM 1691 C CA . THR A 1 223 ? 11.901 5.684 -11.099 1.00 96.50 223 THR A CA 1
ATOM 1692 C C . THR A 1 223 ? 12.889 5.670 -9.935 1.00 96.50 223 THR A C 1
ATOM 1694 O O . THR A 1 223 ? 13.609 4.686 -9.760 1.00 96.50 223 THR A O 1
ATOM 1697 N N . HIS A 1 224 ? 12.904 6.719 -9.108 1.00 96.38 224 HIS A N 1
ATOM 1698 C CA . HIS A 1 224 ? 13.819 6.791 -7.967 1.00 96.38 224 HIS A CA 1
ATOM 1699 C C . HIS A 1 224 ? 13.526 5.694 -6.936 1.00 96.38 224 HIS A C 1
ATOM 1701 O O . HIS A 1 224 ? 14.438 4.962 -6.550 1.00 96.38 224 HIS A O 1
ATOM 1707 N N . ALA A 1 225 ? 12.255 5.504 -6.569 1.00 97.50 225 ALA A N 1
ATOM 1708 C CA . ALA A 1 225 ? 11.858 4.473 -5.611 1.00 97.50 225 ALA A CA 1
ATOM 1709 C C . ALA A 1 225 ? 12.150 3.046 -6.114 1.00 97.50 225 ALA A C 1
ATOM 1711 O O . ALA A 1 225 ? 12.546 2.178 -5.336 1.00 97.50 225 ALA A O 1
ATOM 1712 N N . ALA A 1 226 ? 11.997 2.786 -7.418 1.00 97.25 226 ALA A N 1
ATOM 1713 C CA . ALA A 1 226 ? 12.328 1.497 -8.018 1.00 97.25 226 ALA A CA 1
ATOM 1714 C C . ALA A 1 226 ? 13.830 1.221 -7.947 1.00 97.25 226 ALA A C 1
ATOM 1716 O O . ALA A 1 226 ? 14.225 0.124 -7.563 1.00 97.25 226 ALA A O 1
ATOM 1717 N N . VAL A 1 227 ? 14.670 2.209 -8.261 1.00 97.62 227 VAL A N 1
ATOM 1718 C CA . VAL A 1 227 ? 16.130 2.072 -8.169 1.00 97.62 227 VAL A CA 1
ATOM 1719 C C . VAL A 1 227 ? 16.578 1.847 -6.726 1.00 97.62 227 VAL A C 1
ATOM 1721 O O . VAL A 1 227 ? 17.394 0.959 -6.479 1.00 97.62 227 VAL A O 1
ATOM 1724 N N . GLU A 1 228 ? 16.023 2.587 -5.764 1.00 97.12 228 GLU A N 1
ATOM 1725 C CA . GLU A 1 228 ? 16.280 2.357 -4.337 1.00 97.12 228 GLU A CA 1
ATOM 1726 C C . GLU A 1 228 ? 15.898 0.935 -3.913 1.00 97.12 228 GLU A C 1
ATOM 1728 O O . GLU A 1 228 ? 16.699 0.234 -3.291 1.00 97.12 228 GLU A O 1
ATOM 1733 N N . TYR A 1 229 ? 14.706 0.476 -4.300 1.00 97.12 229 TYR A N 1
ATOM 1734 C CA . TYR A 1 229 ? 14.239 -0.875 -4.002 1.00 97.12 229 TYR A CA 1
ATOM 1735 C C . TYR A 1 229 ? 15.143 -1.952 -4.621 1.00 97.12 229 TYR A C 1
ATOM 1737 O O . TYR A 1 229 ? 15.530 -2.904 -3.937 1.00 97.12 229 TYR A O 1
ATOM 1745 N N . LEU A 1 230 ? 15.529 -1.797 -5.890 1.00 96.00 230 LEU A N 1
ATOM 1746 C CA . LEU A 1 230 ? 16.405 -2.741 -6.585 1.00 96.00 230 LEU A CA 1
ATOM 1747 C C . LEU A 1 230 ? 17.776 -2.835 -5.898 1.00 96.00 230 LEU A C 1
ATOM 1749 O O . LEU A 1 230 ? 18.193 -3.939 -5.557 1.00 96.00 230 LEU A O 1
ATOM 1753 N N . PHE A 1 231 ? 18.425 -1.704 -5.593 1.00 96.62 231 PHE A N 1
ATOM 1754 C CA . PHE A 1 231 ? 19.717 -1.690 -4.888 1.00 96.62 231 PHE A CA 1
ATOM 1755 C C . PHE A 1 231 ? 19.636 -2.140 -3.425 1.00 96.62 231 PHE A C 1
ATOM 1757 O O . PHE A 1 231 ? 20.630 -2.612 -2.875 1.00 96.62 231 PHE A O 1
ATOM 1764 N N . SER A 1 232 ? 18.469 -2.040 -2.779 1.00 94.81 232 SER A N 1
ATOM 1765 C CA . SER A 1 232 ? 18.273 -2.611 -1.438 1.00 94.81 232 SER A CA 1
ATOM 1766 C C . SER A 1 232 ? 18.362 -4.146 -1.435 1.00 94.81 232 SER A C 1
ATOM 1768 O O . SER A 1 232 ? 18.600 -4.766 -0.394 1.00 94.81 232 SER A O 1
ATOM 1770 N N . THR A 1 233 ? 18.216 -4.775 -2.606 1.00 90.12 233 THR A N 1
ATOM 1771 C CA . THR A 1 233 ? 18.317 -6.222 -2.774 1.00 90.12 233 THR A CA 1
ATOM 1772 C C . THR A 1 233 ? 19.769 -6.623 -3.040 1.00 90.12 233 THR A C 1
ATOM 1774 O O . THR A 1 233 ? 20.357 -6.251 -4.050 1.00 90.12 233 THR A O 1
ATOM 1777 N N . LYS A 1 234 ? 20.346 -7.467 -2.170 1.00 81.31 234 LYS A N 1
ATOM 1778 C CA . LYS A 1 234 ? 21.759 -7.907 -2.248 1.00 81.31 234 LYS A CA 1
ATOM 1779 C C . LYS A 1 234 ? 22.181 -8.527 -3.591 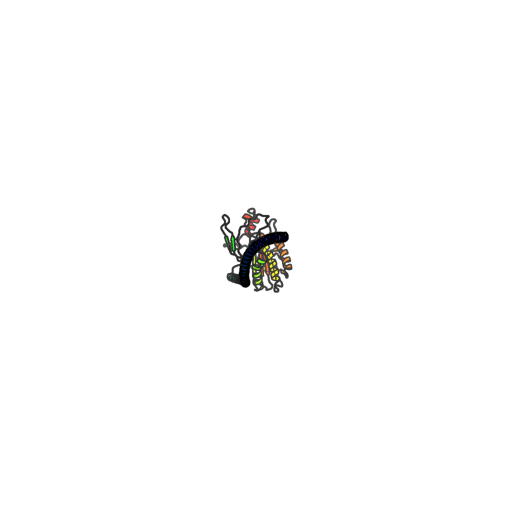1.00 81.31 234 LYS A C 1
ATOM 1781 O O . LYS A 1 234 ? 23.371 -8.589 -3.871 1.00 81.31 234 LYS A O 1
ATOM 1786 N N . SER A 1 235 ? 21.237 -9.019 -4.393 1.00 85.38 235 SER A N 1
ATOM 1787 C CA . SER A 1 235 ? 21.492 -9.642 -5.696 1.00 85.38 235 SER A CA 1
ATOM 1788 C C . SER A 1 235 ? 21.702 -8.646 -6.843 1.00 85.38 235 SER A C 1
ATOM 1790 O O . SER A 1 235 ? 21.973 -9.084 -7.956 1.00 85.38 235 SER A O 1
ATOM 1792 N N . VAL A 1 236 ? 21.580 -7.334 -6.604 1.00 91.38 236 VAL A N 1
ATOM 1793 C CA . VAL A 1 236 ? 21.705 -6.291 -7.638 1.00 91.38 236 VAL A CA 1
ATOM 1794 C C . VAL A 1 236 ? 22.910 -5.382 -7.337 1.00 91.38 236 VAL A C 1
ATOM 1796 O O . VAL A 1 236 ? 22.746 -4.290 -6.796 1.00 91.38 236 VAL A O 1
ATOM 1799 N N . PRO A 1 237 ? 24.148 -5.818 -7.646 1.00 93.56 237 PRO A N 1
ATOM 1800 C CA . PRO A 1 237 ? 25.356 -5.021 -7.396 1.00 93.56 237 PRO A CA 1
ATOM 1801 C C . PRO A 1 237 ? 25.509 -3.806 -8.327 1.00 93.56 237 PRO A C 1
ATOM 1803 O O . PRO A 1 237 ? 26.215 -2.857 -7.994 1.00 93.56 237 PRO A O 1
ATOM 1806 N N . HIS A 1 238 ? 24.889 -3.843 -9.504 1.00 96.19 238 HIS A N 1
ATOM 1807 C CA . HIS A 1 238 ? 24.875 -2.758 -10.480 1.00 96.19 238 HIS A CA 1
ATOM 1808 C C . HIS A 1 238 ? 23.606 -2.841 -11.332 1.00 96.19 238 HIS A C 1
ATOM 1810 O O . HIS A 1 238 ? 22.913 -3.857 -11.319 1.00 96.19 238 HIS A O 1
ATOM 1816 N N . ILE A 1 239 ? 23.301 -1.766 -12.053 1.00 97.12 239 ILE A N 1
ATOM 1817 C CA . ILE A 1 239 ? 22.201 -1.687 -13.018 1.00 97.12 239 ILE A CA 1
ATOM 1818 C C . ILE A 1 239 ? 22.742 -0.983 -14.260 1.00 97.12 239 ILE A C 1
ATOM 1820 O O . ILE A 1 239 ? 23.362 0.074 -14.134 1.00 97.12 239 ILE A O 1
ATOM 1824 N N . ASP A 1 240 ? 22.491 -1.535 -15.443 1.00 97.19 240 ASP A N 1
ATOM 1825 C CA . ASP A 1 240 ? 22.781 -0.841 -16.698 1.00 97.19 240 ASP A CA 1
ATOM 1826 C C . ASP A 1 240 ? 21.572 -0.010 -17.117 1.00 97.19 240 ASP A C 1
ATOM 1828 O O . ASP A 1 240 ? 20.442 -0.498 -17.178 1.00 97.19 240 ASP A O 1
ATOM 1832 N N . VAL A 1 241 ? 21.805 1.276 -17.364 1.00 97.69 241 VAL A N 1
ATOM 1833 C CA . VAL A 1 241 ? 20.753 2.258 -17.621 1.00 97.69 241 VAL A CA 1
ATOM 1834 C C . VAL A 1 241 ? 20.834 2.726 -19.062 1.00 97.69 241 VAL A C 1
ATOM 1836 O O . VAL A 1 241 ? 21.893 3.169 -19.505 1.00 97.69 241 VAL A O 1
ATOM 1839 N N . SER A 1 242 ? 19.696 2.721 -19.751 1.00 96.94 242 SER A N 1
ATOM 1840 C CA . SER A 1 242 ? 19.495 3.448 -21.008 1.00 96.94 242 SER A CA 1
ATOM 1841 C C . SER A 1 242 ? 18.292 4.380 -20.872 1.00 96.94 242 SER A C 1
ATOM 1843 O O . SER A 1 242 ? 17.316 4.051 -20.192 1.00 96.94 242 SER A O 1
ATOM 1845 N N . LEU A 1 243 ? 18.363 5.562 -21.483 1.00 96.00 243 LEU A N 1
ATOM 1846 C CA . LEU A 1 243 ? 17.291 6.554 -21.432 1.00 96.00 243 LEU A CA 1
ATOM 1847 C C . LEU A 1 243 ? 17.123 7.204 -22.803 1.00 96.00 243 LEU A C 1
ATOM 1849 O O . LEU A 1 243 ? 18.013 7.906 -23.278 1.00 96.00 243 LEU A O 1
ATOM 1853 N N . CYS A 1 244 ? 15.969 6.967 -23.417 1.00 93.94 244 CYS A N 1
ATOM 1854 C CA . CYS A 1 244 ? 15.639 7.456 -24.751 1.00 93.94 244 CYS A CA 1
ATOM 1855 C C . CYS A 1 244 ? 14.473 8.445 -24.702 1.00 93.94 244 CYS A C 1
ATOM 1857 O O . CYS A 1 244 ? 13.583 8.333 -23.857 1.00 93.94 244 CYS A O 1
ATOM 1859 N N . GLU A 1 245 ? 14.457 9.373 -25.649 1.00 91.62 245 GLU A N 1
ATOM 1860 C CA . GLU A 1 245 ? 13.334 10.256 -25.951 1.00 91.62 245 GLU A CA 1
ATOM 1861 C C . GLU A 1 245 ? 12.788 9.918 -27.339 1.00 91.62 245 GLU A C 1
ATOM 1863 O O . GLU A 1 245 ? 13.571 9.798 -28.273 1.00 91.62 245 GLU A O 1
ATOM 1868 N N . ILE A 1 246 ? 11.468 9.810 -27.492 1.00 89.62 246 ILE A N 1
ATOM 1869 C CA . ILE A 1 246 ? 10.808 9.829 -28.803 1.00 89.62 246 ILE A CA 1
ATOM 1870 C C . ILE A 1 246 ? 10.130 11.187 -28.955 1.00 89.62 246 ILE A C 1
ATOM 1872 O O . ILE A 1 246 ? 9.282 11.562 -28.138 1.00 89.62 246 ILE A O 1
ATOM 1876 N N . TYR A 1 247 ? 10.517 11.928 -29.989 1.00 86.12 247 TYR A N 1
ATOM 1877 C CA . TYR A 1 247 ? 9.987 13.249 -30.301 1.00 86.12 247 TYR A CA 1
ATOM 1878 C C . TYR A 1 247 ? 9.835 13.399 -31.813 1.00 86.12 247 TYR A C 1
ATOM 1880 O O . TYR A 1 247 ? 10.827 13.317 -32.533 1.00 86.12 247 TYR A O 1
ATOM 1888 N N . LYS A 1 248 ? 8.608 13.673 -32.279 1.00 80.81 248 LYS A N 1
ATOM 1889 C CA . LYS A 1 248 ? 8.269 13.795 -33.711 1.00 80.81 248 LYS A CA 1
ATOM 1890 C C . LYS A 1 248 ? 8.738 12.586 -34.533 1.00 80.81 248 LYS A C 1
ATOM 1892 O O . LYS A 1 248 ? 9.419 12.756 -35.537 1.00 80.81 248 LYS A O 1
ATOM 1897 N N . ASP A 1 249 ? 8.395 11.389 -34.066 1.00 80.06 249 ASP A N 1
ATOM 1898 C CA . ASP A 1 249 ? 8.647 10.096 -34.729 1.00 80.06 249 ASP A CA 1
ATOM 1899 C C . ASP A 1 249 ? 10.143 9.717 -34.851 1.00 80.06 249 ASP A C 1
ATOM 1901 O O . ASP A 1 249 ? 10.490 8.640 -35.335 1.00 80.06 249 ASP A O 1
ATOM 1905 N N . ASP A 1 250 ? 11.044 10.568 -34.348 1.00 84.69 250 ASP A N 1
ATOM 1906 C CA . ASP A 1 250 ? 12.471 10.300 -34.198 1.00 84.69 250 ASP A CA 1
ATOM 1907 C C . ASP A 1 250 ? 12.796 9.919 -32.748 1.00 84.69 250 ASP A C 1
ATOM 1909 O O . ASP A 1 250 ? 12.266 10.502 -31.795 1.00 84.69 250 ASP A O 1
ATOM 1913 N N . ALA A 1 251 ? 13.721 8.972 -32.565 1.00 90.25 251 ALA A N 1
ATOM 1914 C CA . ALA A 1 251 ? 14.251 8.636 -31.247 1.00 90.25 251 ALA A CA 1
ATOM 1915 C C . ALA A 1 251 ? 15.638 9.237 -31.017 1.00 90.25 251 ALA A C 1
ATOM 1917 O O . ALA A 1 251 ? 16.474 9.288 -31.918 1.00 90.25 251 ALA A O 1
ATOM 1918 N N . PHE A 1 252 ? 15.893 9.643 -29.779 1.00 92.00 252 PHE A N 1
ATOM 1919 C CA . PHE A 1 252 ? 17.124 10.280 -29.338 1.00 92.00 252 PHE A CA 1
ATOM 1920 C C . PHE A 1 252 ? 17.639 9.624 -28.058 1.00 92.00 252 PHE A C 1
ATOM 1922 O O . PHE A 1 252 ? 16.872 9.333 -27.141 1.00 92.00 252 PHE A O 1
ATOM 1929 N N . ASP A 1 253 ? 18.949 9.437 -27.967 1.00 94.69 253 ASP A N 1
ATOM 1930 C CA . ASP A 1 253 ? 19.635 8.918 -26.790 1.00 94.69 253 ASP A CA 1
ATOM 1931 C C . ASP A 1 253 ? 19.999 10.056 -25.828 1.00 94.69 253 ASP A C 1
ATOM 1933 O O . ASP A 1 253 ? 20.894 10.868 -26.089 1.00 94.69 253 ASP A O 1
ATOM 1937 N N . LEU A 1 254 ? 19.327 10.107 -24.678 1.00 94.25 254 LEU A N 1
ATOM 1938 C CA . LEU A 1 254 ? 19.551 11.140 -23.666 1.00 94.25 254 LEU A CA 1
ATOM 1939 C C . LEU A 1 254 ? 20.839 10.916 -22.855 1.00 94.25 254 LEU A C 1
ATOM 1941 O O . LEU A 1 254 ? 21.287 11.835 -22.171 1.00 94.25 254 LEU A O 1
ATOM 1945 N N . LEU A 1 255 ? 21.472 9.741 -22.934 1.00 95.50 255 LEU A N 1
ATOM 1946 C CA . LEU A 1 255 ? 22.762 9.462 -22.290 1.00 95.50 255 LEU A CA 1
ATOM 1947 C C . LEU A 1 255 ? 23.963 9.782 -23.192 1.00 95.50 255 LEU A C 1
ATOM 1949 O O . LEU A 1 255 ? 25.086 9.901 -22.682 1.00 95.50 255 LEU A O 1
ATOM 1953 N N . ALA A 1 256 ? 23.716 9.980 -24.490 1.00 94.12 256 ALA A N 1
ATOM 1954 C CA . ALA A 1 256 ? 24.681 10.388 -25.509 1.00 94.12 256 ALA A CA 1
ATOM 1955 C C . ALA A 1 256 ? 24.337 11.761 -26.108 1.00 94.12 256 ALA A C 1
ATOM 1957 O O . ALA A 1 256 ? 24.248 11.923 -27.325 1.00 94.12 256 ALA A O 1
ATOM 1958 N N . ASN A 1 257 ? 24.137 12.752 -25.233 1.00 90.25 257 ASN A N 1
ATOM 1959 C CA . ASN A 1 257 ? 23.905 14.156 -25.590 1.00 90.25 257 ASN A CA 1
ATOM 1960 C C . ASN A 1 257 ? 22.769 14.366 -26.613 1.00 90.25 257 ASN A C 1
ATOM 1962 O O . ASN A 1 257 ? 22.892 15.184 -27.524 1.00 90.25 257 ASN A O 1
ATOM 1966 N N . ARG A 1 258 ? 21.672 13.608 -26.471 1.00 90.75 258 ARG A N 1
ATOM 1967 C CA . ARG A 1 258 ? 20.502 13.650 -27.362 1.00 90.75 258 ARG A CA 1
ATOM 1968 C C . ARG A 1 258 ? 20.853 13.334 -28.825 1.00 90.75 258 ARG A C 1
ATOM 1970 O O . ARG A 1 258 ? 20.305 13.934 -29.748 1.00 90.75 258 ARG A O 1
ATOM 1977 N N . SER A 1 259 ? 21.781 12.405 -29.047 1.00 92.12 259 SER A N 1
ATOM 1978 C CA . SER A 1 259 ? 22.099 11.907 -30.392 1.00 92.12 259 SER A CA 1
ATOM 1979 C C . SER A 1 259 ? 20.924 11.116 -30.967 1.00 92.12 259 SER A C 1
ATOM 1981 O O . SER A 1 259 ? 20.244 10.393 -30.244 1.00 92.12 259 SER A O 1
ATOM 1983 N N . GLN A 1 260 ? 20.646 11.275 -32.260 1.00 91.19 260 GLN A N 1
ATOM 1984 C CA . GLN A 1 260 ? 19.550 10.558 -32.912 1.00 91.19 260 GLN A CA 1
ATOM 1985 C C . GLN A 1 260 ? 19.891 9.069 -33.030 1.00 91.19 260 GLN A C 1
ATOM 1987 O O . GLN A 1 260 ? 20.979 8.704 -33.480 1.00 91.19 260 GLN A O 1
ATOM 1992 N N . LEU A 1 261 ? 18.953 8.213 -32.634 1.00 89.38 261 LEU A N 1
ATOM 1993 C CA . LEU A 1 261 ? 19.079 6.768 -32.741 1.00 89.38 261 LEU A CA 1
ATOM 1994 C C . LEU A 1 261 ? 18.750 6.317 -34.170 1.00 89.38 261 LEU A C 1
ATOM 1996 O O . LEU A 1 261 ? 17.751 6.762 -34.742 1.00 89.38 261 LEU A O 1
ATOM 2000 N N . PRO A 1 262 ? 19.547 5.412 -34.758 1.00 84.50 262 PRO A N 1
ATOM 2001 C CA . PRO A 1 262 ? 19.334 4.945 -36.120 1.00 84.50 262 PRO A CA 1
ATOM 2002 C C . PRO A 1 262 ? 18.199 3.914 -36.156 1.00 84.50 262 PRO A C 1
ATOM 2004 O O . PRO A 1 262 ? 18.457 2.715 -36.236 1.00 84.50 262 PRO A O 1
ATOM 2007 N N . ILE A 1 263 ? 16.939 4.358 -36.086 1.00 79.50 263 ILE A N 1
ATOM 2008 C CA . ILE A 1 263 ? 15.787 3.456 -36.225 1.00 79.50 263 ILE A CA 1
ATOM 2009 C C . ILE A 1 263 ? 15.657 3.031 -37.700 1.00 79.50 263 ILE A C 1
ATOM 2011 O O . ILE A 1 263 ? 15.465 3.881 -38.576 1.00 79.50 263 ILE A O 1
ATOM 2015 N N . PRO A 1 264 ? 15.733 1.726 -38.019 1.00 68.94 264 PRO A N 1
ATOM 2016 C CA . PRO A 1 264 ? 15.508 1.244 -39.377 1.00 68.94 264 PRO A CA 1
ATOM 2017 C C . PRO A 1 264 ? 14.073 1.536 -39.847 1.00 68.94 264 PRO A C 1
ATOM 2019 O O . PRO A 1 264 ? 13.117 1.010 -39.285 1.00 68.94 264 PRO A O 1
ATOM 2022 N N . LYS A 1 265 ? 13.914 2.298 -40.940 1.00 63.56 265 LYS A N 1
ATOM 2023 C CA . LYS A 1 265 ? 12.603 2.643 -41.542 1.00 63.56 265 LYS A CA 1
ATOM 2024 C C . LYS A 1 265 ? 11.791 1.442 -42.051 1.00 63.56 265 LYS A C 1
ATOM 2026 O O . LYS A 1 265 ? 10.617 1.577 -42.366 1.00 63.56 265 LYS A O 1
ATOM 2031 N N . ARG A 1 266 ? 12.422 0.274 -42.194 1.00 55.44 266 ARG A N 1
ATOM 2032 C CA . ARG A 1 266 ? 11.809 -0.944 -42.735 1.00 55.44 266 ARG A CA 1
ATOM 2033 C C . ARG A 1 266 ? 12.340 -2.150 -41.977 1.00 55.44 266 ARG A C 1
ATOM 2035 O O . ARG A 1 266 ? 13.236 -2.844 -42.445 1.00 55.44 266 ARG A O 1
ATOM 2042 N N . SER A 1 267 ? 11.821 -2.365 -40.777 1.00 51.66 267 SER A N 1
ATOM 2043 C CA . SER A 1 267 ? 12.099 -3.574 -40.009 1.00 51.66 267 SER A CA 1
ATOM 2044 C C . SER A 1 267 ? 10.803 -4.371 -39.885 1.00 51.66 267 SER A C 1
ATOM 2046 O O . SER A 1 267 ? 9.813 -3.876 -39.357 1.00 51.66 267 SER A O 1
ATOM 2048 N N . SER A 1 268 ? 10.804 -5.611 -40.370 1.00 52.50 268 SER A N 1
ATOM 2049 C CA . SER A 1 268 ? 9.739 -6.596 -40.140 1.00 52.50 268 SER A CA 1
ATOM 2050 C C . SER A 1 268 ? 9.853 -7.248 -38.749 1.00 52.50 268 SER A C 1
ATOM 2052 O O . SER A 1 268 ? 9.436 -8.388 -38.567 1.00 52.50 268 SER A O 1
ATOM 2054 N N . THR A 1 269 ? 10.504 -6.582 -37.789 1.00 55.50 269 THR A N 1
ATOM 2055 C CA . THR A 1 269 ? 10.999 -7.169 -36.535 1.00 55.50 269 THR A CA 1
ATOM 2056 C C . THR A 1 269 ? 10.767 -6.255 -35.331 1.00 55.50 269 THR A C 1
ATOM 2058 O O . THR A 1 269 ? 10.720 -5.036 -35.462 1.00 55.50 269 THR A O 1
ATOM 2061 N N . ASN A 1 270 ? 10.664 -6.851 -34.140 1.00 63.19 270 ASN A N 1
ATOM 2062 C CA . ASN A 1 270 ? 10.585 -6.146 -32.858 1.00 63.19 270 ASN A CA 1
ATOM 2063 C C . ASN A 1 270 ? 11.877 -5.343 -32.602 1.00 63.19 270 ASN A C 1
ATOM 2065 O O . ASN A 1 270 ? 12.913 -5.926 -32.283 1.00 63.19 270 ASN A O 1
ATOM 2069 N N . ILE A 1 271 ? 11.832 -4.014 -32.742 1.00 68.88 271 ILE A N 1
ATOM 2070 C CA . ILE A 1 271 ? 12.970 -3.131 -32.446 1.00 68.88 271 ILE A CA 1
ATOM 2071 C C . ILE A 1 271 ? 12.934 -2.766 -30.963 1.00 68.88 271 ILE A C 1
ATOM 2073 O O . ILE A 1 271 ? 12.008 -2.109 -30.494 1.00 68.88 271 ILE A O 1
ATOM 2077 N N . HIS A 1 272 ? 13.972 -3.146 -30.223 1.00 76.94 272 HIS A N 1
ATOM 2078 C CA . HIS A 1 272 ? 14.156 -2.711 -28.842 1.00 76.94 272 HIS A CA 1
ATOM 2079 C C . HIS A 1 272 ? 15.024 -1.448 -28.829 1.00 76.94 272 HIS A C 1
ATOM 2081 O O . HIS A 1 272 ? 16.233 -1.546 -29.019 1.00 76.94 272 HIS A O 1
ATOM 2087 N N . LEU A 1 273 ? 14.441 -0.265 -28.600 1.00 78.25 273 LEU A N 1
ATOM 2088 C CA . LEU A 1 273 ? 15.193 1.007 -28.602 1.00 78.25 273 LEU A CA 1
ATOM 2089 C C . LEU A 1 273 ? 16.380 1.006 -27.633 1.00 78.25 273 LEU A C 1
ATOM 2091 O O . LEU A 1 273 ? 17.439 1.535 -27.959 1.00 78.25 273 LEU A O 1
ATOM 2095 N N . SER A 1 274 ? 16.241 0.339 -26.485 1.00 77.00 274 SER A N 1
ATOM 2096 C CA . SER A 1 274 ? 17.335 0.163 -25.529 1.00 77.00 274 SER A CA 1
ATOM 2097 C C . SER A 1 274 ? 18.549 -0.545 -26.137 1.00 77.00 274 SER A C 1
ATOM 2099 O O . SER A 1 274 ? 19.663 -0.246 -25.740 1.00 77.00 274 SER A O 1
ATOM 2101 N N . SER A 1 275 ? 18.384 -1.433 -27.123 1.00 82.19 275 SER A N 1
ATOM 2102 C CA . SER A 1 275 ? 19.513 -2.112 -27.785 1.00 82.19 275 SER A CA 1
ATOM 2103 C C . SER A 1 275 ? 20.336 -1.199 -28.700 1.00 82.19 275 SER A C 1
ATOM 2105 O O . SER A 1 275 ? 21.485 -1.511 -28.996 1.00 82.19 275 SER A O 1
ATOM 2107 N N . LEU A 1 276 ? 19.759 -0.075 -29.136 1.00 83.06 276 LEU A N 1
ATOM 2108 C CA . LEU A 1 276 ? 20.415 0.913 -29.997 1.00 83.06 276 LEU A CA 1
ATOM 2109 C C . LEU A 1 276 ? 21.045 2.060 -29.195 1.00 83.06 276 LEU A C 1
ATOM 2111 O O . LEU A 1 276 ? 21.852 2.813 -29.735 1.00 83.06 276 LEU A O 1
ATOM 2115 N N . ALA A 1 277 ? 20.644 2.209 -27.933 1.00 89.94 277 ALA A N 1
ATOM 2116 C CA . ALA A 1 277 ? 21.045 3.299 -27.062 1.00 89.94 277 ALA A CA 1
ATOM 2117 C C . ALA A 1 277 ? 22.310 2.984 -26.261 1.00 89.94 277 ALA A C 1
ATOM 2119 O O . ALA A 1 277 ? 22.681 1.833 -26.032 1.00 89.94 277 ALA A O 1
ATOM 2120 N N . THR A 1 278 ? 22.947 4.044 -25.781 1.00 94.44 278 THR A N 1
ATOM 2121 C CA . THR A 1 278 ? 24.060 3.987 -24.842 1.00 94.44 278 THR A CA 1
ATOM 2122 C C . THR A 1 278 ? 23.583 3.418 -23.513 1.00 94.44 278 THR A C 1
ATOM 2124 O O . THR A 1 278 ? 22.599 3.886 -22.937 1.00 94.44 278 THR A O 1
ATOM 2127 N N . HIS A 1 279 ? 24.338 2.454 -22.988 1.00 95.00 279 HIS A N 1
ATOM 2128 C CA . HIS A 1 279 ? 24.161 1.937 -21.634 1.00 95.00 279 HIS A CA 1
ATOM 2129 C C . HIS A 1 279 ? 25.221 2.518 -20.712 1.00 95.00 279 HIS A C 1
ATOM 2131 O O . HIS A 1 279 ? 26.408 2.533 -21.041 1.00 95.00 279 HIS A O 1
ATOM 2137 N N . LYS A 1 280 ? 24.795 2.995 -19.544 1.00 97.38 280 LYS A N 1
ATOM 2138 C CA . LYS A 1 280 ? 25.697 3.401 -18.466 1.00 97.38 280 LYS A CA 1
ATOM 2139 C C . LYS A 1 280 ? 25.403 2.595 -17.213 1.00 97.38 280 LYS A C 1
ATOM 2141 O O . LYS A 1 280 ? 24.283 2.615 -16.708 1.00 97.38 280 LYS A O 1
ATOM 2146 N N . THR A 1 281 ? 26.431 1.932 -16.703 1.00 97.50 281 THR A N 1
ATOM 2147 C CA . THR A 1 281 ? 26.369 1.170 -15.459 1.00 97.50 281 THR A CA 1
ATOM 2148 C C . THR A 1 281 ? 26.376 2.106 -14.256 1.00 97.50 281 THR A C 1
ATOM 2150 O O . THR A 1 281 ? 27.243 2.973 -14.127 1.00 97.50 281 THR A O 1
ATOM 2153 N N . VAL A 1 282 ? 25.431 1.906 -13.344 1.00 98.00 282 VAL A N 1
ATOM 2154 C CA . VAL A 1 282 ? 25.360 2.585 -12.046 1.00 98.00 282 VAL A CA 1
ATOM 2155 C C . VAL A 1 282 ? 25.453 1.554 -10.927 1.00 98.00 282 VAL A C 1
ATOM 2157 O O . VAL A 1 282 ? 24.963 0.435 -11.059 1.00 98.00 282 VAL A O 1
ATOM 2160 N N . THR A 1 283 ? 26.089 1.921 -9.816 1.00 97.06 283 THR A N 1
ATOM 2161 C CA . THR A 1 283 ? 26.352 1.016 -8.675 1.00 97.06 283 THR A CA 1
ATOM 2162 C C . THR A 1 283 ? 25.707 1.491 -7.374 1.00 97.06 283 THR A C 1
ATOM 2164 O O . THR A 1 283 ? 25.851 0.859 -6.332 1.00 97.06 283 THR A O 1
ATOM 2167 N N . SER A 1 284 ? 25.003 2.625 -7.408 1.00 97.50 284 SER A N 1
ATOM 2168 C CA . SER A 1 284 ? 24.259 3.151 -6.262 1.00 97.50 284 SER A CA 1
ATOM 2169 C C . SER A 1 284 ? 23.085 4.043 -6.691 1.00 97.50 284 SER A C 1
ATOM 2171 O O . SER A 1 284 ? 23.164 4.678 -7.754 1.00 97.50 284 SER A O 1
ATOM 2173 N N . PRO A 1 285 ? 22.046 4.199 -5.845 1.00 97.81 285 PRO A N 1
ATOM 2174 C CA . PRO A 1 285 ? 20.941 5.131 -6.095 1.00 97.81 285 PRO A CA 1
ATOM 2175 C C . PRO A 1 285 ? 21.393 6.580 -6.333 1.00 97.81 285 PRO A C 1
ATOM 2177 O O . PRO A 1 285 ? 20.823 7.287 -7.166 1.00 97.81 285 PRO A O 1
ATOM 2180 N N . SER A 1 286 ? 22.458 7.021 -5.657 1.00 97.56 286 SER A N 1
ATOM 2181 C CA . SER A 1 286 ? 23.019 8.368 -5.825 1.00 97.56 286 SER A CA 1
ATOM 2182 C C . SER A 1 286 ? 23.654 8.553 -7.204 1.00 97.56 286 SER A C 1
ATOM 2184 O O . SER A 1 286 ? 23.401 9.558 -7.868 1.00 97.56 286 SER A O 1
ATOM 2186 N N . SER A 1 287 ? 24.434 7.565 -7.668 1.00 97.69 287 SER A N 1
ATOM 2187 C CA . SER A 1 287 ? 25.026 7.593 -9.015 1.00 97.69 287 SER A CA 1
ATOM 2188 C C . SER A 1 287 ? 23.957 7.589 -10.112 1.00 97.69 287 SER A C 1
ATOM 2190 O O . SER A 1 287 ? 24.058 8.353 -11.072 1.00 97.69 287 SER A O 1
ATOM 2192 N N . PHE A 1 288 ? 22.885 6.811 -9.920 1.00 98.19 288 PHE A N 1
ATOM 2193 C CA . PHE A 1 288 ? 21.715 6.830 -10.790 1.00 98.19 288 PHE A CA 1
ATOM 2194 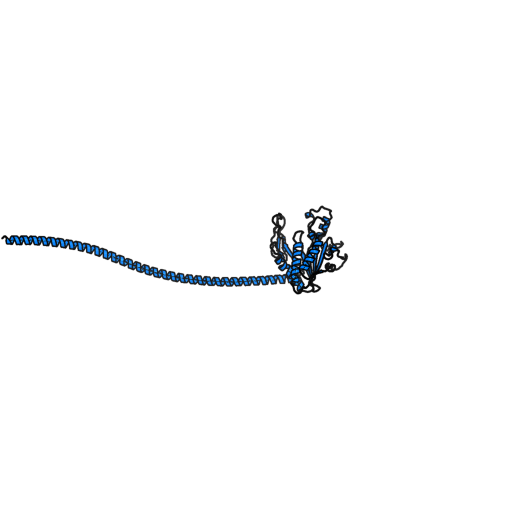C C . PHE A 1 288 ? 21.041 8.204 -10.813 1.00 98.19 288 PHE A C 1
ATOM 2196 O O . PHE A 1 288 ? 20.791 8.745 -11.884 1.00 98.19 288 PHE A O 1
ATOM 2203 N N . SER A 1 289 ? 20.778 8.795 -9.646 1.00 97.25 289 SER A N 1
ATOM 2204 C CA . SER A 1 289 ? 20.063 10.072 -9.550 1.00 97.25 289 SER A CA 1
ATOM 2205 C C . SER A 1 289 ? 20.817 11.213 -10.239 1.00 97.25 289 SER A C 1
ATOM 2207 O O . SER A 1 289 ? 20.197 12.035 -10.916 1.00 97.25 289 SER A O 1
ATOM 2209 N N . ALA A 1 290 ? 22.151 11.235 -10.136 1.00 96.62 290 ALA A N 1
ATOM 2210 C CA . ALA A 1 290 ? 22.990 12.188 -10.861 1.00 96.62 290 ALA A CA 1
ATOM 2211 C C . ALA A 1 290 ? 22.896 11.991 -12.385 1.00 96.62 290 ALA A C 1
ATOM 2213 O O . ALA A 1 290 ? 22.687 12.957 -13.123 1.00 96.62 290 ALA A O 1
ATOM 2214 N N . LEU A 1 291 ? 22.992 10.7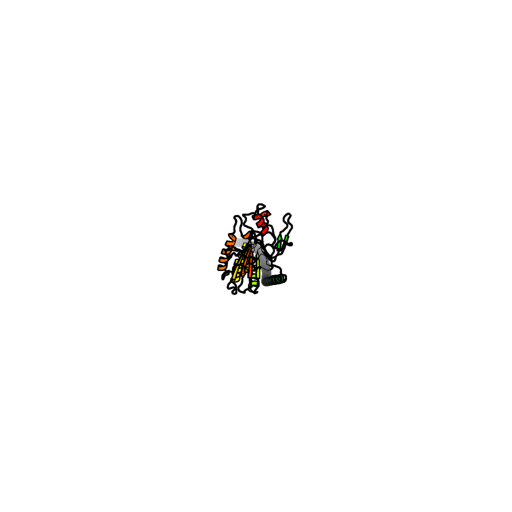39 -12.851 1.00 97.12 291 LEU A N 1
ATOM 2215 C CA . LEU A 1 291 ? 22.870 10.394 -14.268 1.00 97.12 291 LEU A CA 1
ATOM 2216 C C . LEU A 1 291 ? 21.490 10.773 -14.832 1.00 97.12 291 LEU A C 1
ATOM 2218 O O . LEU A 1 291 ? 21.401 11.434 -15.867 1.00 97.12 291 LEU A O 1
ATOM 2222 N N . TYR A 1 292 ? 20.424 10.384 -14.131 1.00 95.88 292 TYR A N 1
ATOM 2223 C CA . TYR A 1 292 ? 19.039 10.635 -14.516 1.00 95.88 292 TYR A CA 1
ATOM 2224 C C . TYR A 1 292 ? 18.728 12.135 -14.584 1.00 95.88 292 TYR A C 1
ATOM 2226 O O . TYR A 1 292 ? 18.116 12.594 -15.549 1.00 95.88 292 TYR A O 1
ATOM 2234 N N . SER A 1 293 ? 19.206 12.922 -13.615 1.00 93.06 293 SER A N 1
ATOM 2235 C CA . SER A 1 293 ? 19.009 14.380 -13.592 1.00 93.06 293 SER A CA 1
ATOM 2236 C C . SER A 1 293 ? 19.707 15.080 -14.764 1.00 93.06 293 SER A C 1
ATOM 2238 O O . SER A 1 293 ? 19.112 15.936 -15.425 1.00 93.06 293 SER A O 1
ATOM 2240 N N . ALA A 1 294 ? 20.950 14.689 -15.069 1.00 92.44 294 ALA A N 1
ATOM 2241 C CA . ALA A 1 294 ? 21.693 15.236 -16.204 1.00 92.44 294 ALA A CA 1
ATOM 2242 C C . ALA A 1 294 ? 20.991 14.930 -17.539 1.00 92.44 294 ALA A C 1
ATOM 2244 O O . ALA A 1 294 ? 20.775 15.829 -18.351 1.00 92.44 294 ALA A O 1
ATOM 2245 N N . ALA A 1 295 ? 20.561 13.682 -17.737 1.00 92.00 295 ALA A N 1
ATOM 2246 C CA . ALA A 1 295 ? 19.877 13.256 -18.954 1.00 92.00 295 ALA A CA 1
ATOM 2247 C C . ALA A 1 295 ? 18.478 13.886 -19.108 1.00 92.00 295 ALA A C 1
ATOM 2249 O O . ALA A 1 295 ? 18.095 14.319 -20.195 1.00 92.00 295 ALA A O 1
ATOM 2250 N N . THR A 1 296 ? 17.726 14.024 -18.013 1.00 87.62 296 THR A N 1
ATOM 2251 C CA . THR A 1 296 ? 16.395 14.661 -18.022 1.00 87.62 296 THR A CA 1
ATOM 2252 C C . THR A 1 296 ? 16.475 16.161 -18.320 1.00 87.62 296 THR A C 1
ATOM 2254 O O . THR A 1 296 ? 15.561 16.732 -18.919 1.00 87.62 296 THR A O 1
ATOM 2257 N N . THR A 1 297 ? 17.591 16.814 -17.985 1.00 85.69 297 THR A N 1
ATOM 2258 C CA . THR A 1 297 ? 17.828 18.211 -18.380 1.00 85.69 297 THR A CA 1
ATOM 2259 C C . THR A 1 297 ? 17.897 18.347 -19.903 1.00 85.69 297 THR A C 1
ATOM 2261 O O . THR A 1 297 ? 17.304 19.272 -20.450 1.00 85.69 297 THR A O 1
ATOM 2264 N N . LEU A 1 298 ? 18.509 17.386 -20.607 1.00 85.00 298 LEU A N 1
ATOM 2265 C CA . LEU A 1 298 ? 18.560 17.373 -22.078 1.00 85.00 298 LEU A CA 1
ATOM 2266 C C . LEU A 1 298 ? 17.181 17.172 -22.721 1.00 85.00 298 LEU A C 1
ATOM 2268 O O . LEU A 1 298 ? 16.895 17.759 -23.761 1.00 85.00 298 LEU A O 1
ATOM 2272 N N . ARG A 1 299 ? 16.296 16.407 -22.070 1.00 80.94 299 ARG A N 1
ATOM 2273 C CA . ARG A 1 299 ? 14.870 16.310 -22.442 1.00 80.94 299 ARG A CA 1
ATOM 2274 C C . ARG A 1 299 ? 14.136 17.651 -22.259 1.00 80.94 299 ARG A C 1
ATOM 2276 O O . ARG A 1 299 ? 13.146 17.937 -22.929 1.00 80.94 299 ARG A O 1
ATOM 2283 N N . THR A 1 300 ? 14.614 18.491 -21.341 1.00 61.12 300 THR A N 1
ATOM 2284 C CA . THR A 1 300 ? 13.988 19.773 -20.979 1.00 61.12 300 THR A CA 1
ATOM 2285 C C . THR A 1 300 ? 14.456 20.939 -21.866 1.00 61.12 300 THR A C 1
ATOM 2287 O O . THR A 1 300 ? 13.692 21.880 -22.073 1.00 61.12 300 THR A O 1
ATOM 2290 N N . THR A 1 301 ? 15.674 20.895 -22.422 1.00 52.94 301 THR A N 1
ATOM 2291 C CA . THR A 1 301 ? 16.317 22.021 -23.135 1.00 52.94 301 THR A CA 1
ATOM 2292 C C . THR A 1 301 ? 15.992 22.154 -24.628 1.00 52.94 301 THR A C 1
ATOM 2294 O O . THR A 1 301 ? 16.366 23.159 -25.227 1.00 52.94 301 THR A O 1
ATOM 2297 N N . ALA A 1 302 ? 15.256 21.226 -25.248 1.00 48.91 302 ALA A N 1
ATOM 2298 C CA . ALA A 1 302 ? 14.808 21.325 -26.649 1.00 48.91 302 ALA A CA 1
ATOM 2299 C C . ALA A 1 302 ? 13.628 22.314 -26.857 1.00 48.91 302 ALA A C 1
ATOM 2301 O O . ALA A 1 302 ? 12.743 22.096 -27.684 1.00 48.91 302 ALA A O 1
ATOM 2302 N N . SER A 1 303 ? 13.571 23.392 -26.071 1.00 48.88 303 SER A N 1
ATOM 2303 C CA . SER A 1 303 ? 12.440 24.314 -26.002 1.00 48.88 303 SER A CA 1
ATOM 2304 C C . SER A 1 303 ? 12.482 25.385 -27.098 1.00 48.88 303 SER A C 1
ATOM 2306 O O . SER A 1 303 ? 13.223 26.363 -27.040 1.00 48.88 303 SER A O 1
ATOM 2308 N N . THR A 1 304 ? 11.577 25.287 -28.070 1.00 38.38 304 THR A N 1
ATOM 2309 C CA . THR A 1 304 ? 11.096 26.468 -28.800 1.00 38.38 304 THR A CA 1
ATOM 2310 C C . THR A 1 304 ? 10.032 27.180 -27.961 1.00 38.38 304 THR A C 1
ATOM 2312 O O . THR A 1 304 ? 8.864 26.807 -27.948 1.00 38.38 304 THR A O 1
ATOM 2315 N N . ASN A 1 305 ? 10.490 28.173 -27.203 1.00 36.66 305 ASN A N 1
ATOM 2316 C CA . ASN A 1 305 ? 9.836 29.378 -26.673 1.00 36.66 305 ASN A CA 1
ATOM 2317 C C . ASN A 1 305 ? 8.378 29.409 -26.143 1.00 36.66 305 ASN A C 1
ATOM 2319 O O . ASN A 1 305 ? 7.927 30.517 -25.877 1.00 36.66 305 ASN A O 1
ATOM 2323 N N . CYS A 1 306 ? 7.625 28.316 -25.945 1.00 38.22 306 CYS A N 1
ATOM 2324 C CA . CYS A 1 306 ? 6.251 28.443 -25.401 1.00 38.22 306 CYS A CA 1
ATOM 2325 C C . CYS A 1 306 ? 5.630 27.249 -24.636 1.00 38.22 306 CYS A C 1
ATOM 2327 O O . CYS A 1 306 ? 4.479 27.390 -24.241 1.00 38.22 306 CYS A O 1
ATOM 2329 N N . ASN A 1 307 ? 6.287 26.102 -24.384 1.00 44.09 307 ASN A N 1
ATOM 2330 C CA . ASN A 1 307 ? 5.628 25.001 -23.641 1.00 44.09 307 ASN A CA 1
ATOM 2331 C C . ASN A 1 307 ? 6.563 24.112 -22.790 1.00 44.09 307 ASN A C 1
ATOM 2333 O O . ASN A 1 307 ? 7.717 23.908 -23.166 1.00 44.09 307 ASN A O 1
ATOM 2337 N N . PRO A 1 308 ? 6.068 23.529 -21.674 1.00 51.78 308 PRO A N 1
ATOM 2338 C CA . PRO A 1 308 ? 6.795 22.519 -20.904 1.00 51.78 308 PRO A CA 1
ATOM 2339 C C . PRO A 1 308 ? 6.953 21.204 -21.699 1.00 51.78 308 PRO A C 1
ATOM 2341 O O . PRO A 1 308 ? 5.977 20.504 -21.979 1.00 51.78 308 PRO A O 1
ATOM 2344 N N . SER A 1 309 ? 8.207 20.882 -22.047 1.00 55.06 309 SER A N 1
ATOM 2345 C CA . SER A 1 309 ? 8.650 19.818 -22.977 1.00 55.06 309 SER A CA 1
ATOM 2346 C C . SER A 1 309 ? 8.092 18.413 -22.692 1.00 55.06 309 SER A C 1
ATOM 2348 O O . SER A 1 309 ? 7.728 17.693 -23.619 1.00 55.06 309 SER A O 1
ATOM 2350 N N . SER A 1 310 ? 7.916 18.030 -21.419 1.00 60.44 310 SER A N 1
ATOM 2351 C CA . SER A 1 310 ? 7.455 16.676 -21.055 1.00 60.44 310 SER A CA 1
ATOM 2352 C C . SER A 1 310 ? 6.040 16.335 -21.538 1.00 60.44 310 SER A C 1
ATOM 2354 O O . SER A 1 310 ? 5.645 15.173 -21.520 1.00 60.44 310 SER A O 1
ATOM 2356 N N . SER A 1 311 ? 5.269 17.330 -21.987 1.00 65.19 311 SER A N 1
ATOM 2357 C CA . SER A 1 311 ? 3.958 17.113 -22.602 1.00 65.19 311 SER A CA 1
ATOM 2358 C C . SER A 1 311 ? 4.022 16.565 -24.029 1.00 65.19 311 SER A C 1
ATOM 2360 O O . SER A 1 311 ? 3.038 15.986 -24.470 1.00 65.19 311 SER A O 1
ATOM 2362 N N . ARG A 1 312 ? 5.154 16.709 -24.734 1.00 73.12 312 ARG A N 1
ATOM 2363 C CA . ARG A 1 312 ? 5.244 16.509 -26.193 1.00 73.12 312 ARG A CA 1
ATOM 2364 C C . ARG A 1 312 ? 6.270 15.472 -26.638 1.00 73.12 312 ARG A C 1
ATOM 2366 O O . ARG A 1 312 ? 6.408 15.244 -27.836 1.00 73.12 312 ARG A O 1
ATOM 2373 N N . SER A 1 313 ? 6.992 14.859 -25.704 1.00 82.94 313 SER A N 1
ATOM 2374 C CA . SER A 1 313 ? 7.916 13.764 -25.991 1.00 82.94 313 SER A CA 1
ATOM 2375 C C . SER A 1 313 ? 7.709 12.596 -25.037 1.00 82.94 313 SER A C 1
ATOM 2377 O O . SER A 1 313 ? 7.441 12.782 -23.844 1.00 82.94 313 SER A O 1
ATOM 2379 N N . HIS A 1 314 ? 7.844 11.382 -25.563 1.00 89.44 314 HIS A N 1
ATOM 2380 C CA . HIS A 1 314 ? 7.818 10.162 -24.763 1.00 89.44 314 HIS A CA 1
ATOM 2381 C C . HIS A 1 314 ? 9.219 9.903 -24.212 1.00 89.44 314 HIS A C 1
ATOM 2383 O O . HIS A 1 314 ? 10.195 10.034 -24.947 1.00 89.44 314 HIS A O 1
ATOM 2389 N N . ALA A 1 315 ? 9.338 9.510 -22.945 1.00 91.75 315 ALA A N 1
ATOM 2390 C CA . ALA A 1 315 ? 10.603 9.040 -22.385 1.00 91.75 315 ALA A CA 1
ATOM 2391 C C . ALA A 1 315 ? 10.530 7.564 -22.029 1.00 91.75 315 ALA A C 1
ATOM 2393 O O . ALA A 1 315 ? 9.564 7.115 -21.415 1.00 91.75 315 ALA A O 1
ATOM 2394 N N . LEU A 1 316 ? 11.580 6.836 -22.395 1.00 94.69 316 LEU A N 1
ATOM 2395 C CA . LEU A 1 316 ? 11.739 5.418 -22.126 1.00 94.69 316 LEU A CA 1
ATOM 2396 C C . LEU A 1 316 ? 13.029 5.223 -21.332 1.00 94.69 316 LEU A C 1
ATOM 2398 O O . LEU A 1 316 ? 14.125 5.279 -21.890 1.00 94.69 316 LEU A O 1
ATOM 2402 N N . LEU A 1 317 ? 12.895 4.995 -20.029 1.00 97.06 317 LEU A N 1
ATOM 2403 C CA . LEU A 1 317 ? 13.990 4.582 -19.159 1.00 97.06 317 LEU A CA 1
ATOM 2404 C C . LEU A 1 317 ? 13.999 3.058 -19.078 1.00 97.06 317 LEU A C 1
ATOM 2406 O O . LEU A 1 317 ? 12.985 2.477 -18.706 1.00 97.06 317 LEU A O 1
ATOM 2410 N N . THR A 1 318 ? 15.123 2.408 -19.364 1.00 97.06 318 THR A N 1
ATOM 2411 C CA . THR A 1 318 ? 15.282 0.963 -19.145 1.00 97.06 318 THR A CA 1
ATOM 2412 C C . THR A 1 318 ? 16.404 0.704 -18.152 1.00 97.06 318 THR A C 1
ATOM 2414 O O . THR A 1 318 ? 17.522 1.184 -18.333 1.00 97.06 318 THR A O 1
ATOM 2417 N N . LEU A 1 319 ? 16.078 -0.065 -17.114 1.00 96.94 319 LEU A N 1
ATOM 2418 C CA . LEU A 1 319 ? 16.980 -0.566 -16.086 1.00 96.94 319 LEU A CA 1
ATOM 2419 C C . LEU A 1 319 ? 17.217 -2.056 -16.348 1.00 96.94 319 LEU A C 1
ATOM 2421 O O . LEU A 1 319 ? 16.324 -2.871 -16.113 1.00 96.94 319 LEU A O 1
ATOM 2425 N N . SER A 1 320 ? 18.391 -2.415 -16.851 1.00 95.56 320 SER A N 1
ATOM 2426 C CA . SER A 1 320 ? 18.770 -3.807 -17.103 1.00 95.56 320 SER A CA 1
ATOM 2427 C C . SER A 1 320 ? 19.436 -4.392 -15.861 1.00 95.56 320 SER A C 1
ATOM 2429 O O . SER A 1 320 ? 20.349 -3.784 -15.292 1.00 95.56 320 SER A O 1
ATOM 2431 N N . LEU A 1 321 ? 18.958 -5.555 -15.415 1.00 94.56 321 LEU A N 1
ATOM 2432 C CA . LEU A 1 321 ? 19.476 -6.226 -14.227 1.00 94.56 321 LEU A CA 1
ATOM 2433 C C . LEU A 1 321 ? 20.680 -7.128 -14.572 1.00 94.56 321 LEU A C 1
ATOM 2435 O O . LEU A 1 321 ? 20.792 -7.603 -15.703 1.00 94.56 321 LEU A O 1
ATOM 2439 N N . PRO A 1 322 ? 21.568 -7.424 -13.601 1.00 90.31 322 PRO A N 1
ATOM 2440 C CA . PRO A 1 322 ? 22.793 -8.203 -13.836 1.00 90.31 322 PRO A CA 1
ATOM 2441 C C . PRO A 1 322 ? 22.599 -9.664 -14.261 1.00 90.31 322 PRO A C 1
ATOM 2443 O O . PRO A 1 322 ? 23.575 -10.342 -14.567 1.00 90.31 322 PRO A O 1
ATOM 2446 N N . ASP A 1 323 ? 21.370 -10.180 -14.250 1.00 84.94 323 ASP A N 1
ATOM 2447 C CA . ASP A 1 323 ? 21.066 -11.561 -14.637 1.00 84.94 323 ASP A CA 1
ATOM 2448 C C . ASP A 1 323 ? 21.081 -11.786 -16.161 1.00 84.94 323 ASP A C 1
ATOM 2450 O O . ASP A 1 323 ? 20.860 -12.905 -16.622 1.00 84.94 323 ASP A O 1
ATOM 2454 N N . GLY A 1 324 ? 21.356 -10.733 -16.939 1.00 71.62 324 GLY A N 1
ATOM 2455 C CA . GLY A 1 324 ? 21.545 -10.806 -18.385 1.00 71.62 324 GLY A CA 1
ATOM 2456 C C . GLY A 1 324 ? 20.249 -10.950 -19.182 1.00 71.62 324 GLY A C 1
ATOM 2457 O O . GLY A 1 324 ? 20.312 -11.248 -20.373 1.00 71.62 324 GLY A O 1
ATOM 2458 N N . GLY A 1 325 ? 19.081 -10.744 -18.561 1.00 80.94 325 GLY A N 1
ATOM 2459 C CA . GLY A 1 325 ? 17.807 -10.844 -19.275 1.00 80.94 325 GLY A CA 1
ATOM 2460 C C . GLY A 1 325 ? 16.621 -10.122 -18.642 1.00 80.94 325 GLY A C 1
ATOM 2461 O O . GLY A 1 325 ? 15.665 -9.815 -19.354 1.00 80.94 325 GLY A O 1
ATOM 2462 N N . SER A 1 326 ? 16.642 -9.840 -17.340 1.00 91.56 326 SER A N 1
ATOM 2463 C CA . SER A 1 326 ? 15.557 -9.102 -16.695 1.00 91.56 326 SER A CA 1
ATOM 2464 C C . SER A 1 326 ? 15.749 -7.601 -16.863 1.00 91.56 326 SER A C 1
ATOM 2466 O O . SER A 1 326 ? 16.853 -7.068 -16.734 1.00 91.56 326 SER A O 1
ATOM 2468 N N . SER A 1 327 ? 14.654 -6.896 -17.125 1.00 93.50 327 SER A N 1
ATOM 2469 C CA . SER A 1 327 ? 14.670 -5.446 -17.277 1.00 93.50 327 SER A CA 1
ATOM 2470 C C . SER A 1 327 ? 13.409 -4.809 -16.715 1.00 93.50 327 SER A C 1
ATOM 2472 O O . SER A 1 327 ? 12.328 -5.402 -16.707 1.00 93.50 327 SER A O 1
ATOM 2474 N N . VAL A 1 328 ? 13.558 -3.581 -16.230 1.00 96.12 328 VAL A N 1
ATOM 2475 C CA . VAL A 1 328 ? 12.451 -2.732 -15.802 1.00 96.12 328 VAL A CA 1
ATOM 2476 C C . VAL A 1 328 ? 12.438 -1.501 -16.692 1.00 96.12 328 VAL A C 1
ATOM 2478 O O . VAL A 1 328 ? 13.362 -0.690 -16.649 1.00 96.12 328 VAL A O 1
ATOM 2481 N N . THR A 1 329 ? 11.387 -1.349 -17.491 1.00 96.56 329 THR A N 1
ATOM 2482 C CA . THR A 1 329 ? 11.204 -0.199 -18.373 1.00 96.56 329 THR A CA 1
ATOM 2483 C C . THR A 1 329 ? 10.109 0.710 -17.831 1.00 96.56 329 THR A C 1
ATOM 2485 O O . THR A 1 329 ? 8.986 0.279 -17.581 1.00 96.56 329 THR A O 1
ATOM 2488 N N . ILE A 1 330 ? 10.432 1.986 -17.656 1.00 97.31 330 ILE A N 1
ATOM 2489 C CA . ILE A 1 330 ? 9.514 3.031 -17.210 1.00 97.31 330 ILE A CA 1
ATOM 2490 C C . ILE A 1 330 ? 9.285 3.985 -18.379 1.00 97.31 330 ILE A C 1
ATOM 2492 O O . ILE A 1 330 ? 10.226 4.604 -18.879 1.00 97.31 330 ILE A O 1
ATOM 2496 N N . ILE A 1 331 ? 8.030 4.078 -18.816 1.00 95.62 331 ILE A N 1
ATOM 2497 C CA . ILE A 1 331 ? 7.622 4.834 -19.999 1.00 95.62 331 ILE A CA 1
ATOM 2498 C C . ILE A 1 331 ? 6.703 5.982 -19.584 1.00 95.62 331 ILE A C 1
ATOM 2500 O O . ILE A 1 331 ? 5.552 5.768 -19.200 1.00 95.62 331 ILE A O 1
ATOM 2504 N N . ASP A 1 332 ? 7.202 7.210 -19.700 1.00 92.56 332 ASP A N 1
ATOM 2505 C CA . ASP A 1 332 ? 6.428 8.442 -19.530 1.00 92.56 332 ASP A CA 1
ATOM 2506 C C . ASP A 1 332 ? 5.941 8.915 -20.899 1.00 92.56 332 ASP A C 1
ATOM 2508 O O . ASP A 1 332 ? 6.731 9.428 -21.694 1.00 92.56 332 ASP A O 1
ATOM 2512 N N . LEU A 1 333 ? 4.656 8.704 -21.202 1.00 90.38 333 LEU A N 1
ATOM 2513 C CA . LEU A 1 333 ? 4.098 9.111 -22.488 1.00 90.38 333 LEU A CA 1
ATOM 2514 C C . LEU A 1 333 ? 3.855 10.622 -22.548 1.00 90.38 333 LEU A C 1
ATOM 2516 O O . LEU A 1 333 ? 3.497 11.251 -21.548 1.00 90.38 333 LEU A O 1
ATOM 2520 N N . ALA A 1 334 ? 3.946 11.177 -23.758 1.00 84.69 334 ALA A N 1
ATOM 2521 C CA . ALA A 1 334 ? 3.438 12.505 -24.062 1.00 84.69 334 ALA A CA 1
ATOM 2522 C C . ALA A 1 334 ? 1.960 12.636 -23.639 1.00 84.69 334 ALA A C 1
ATOM 2524 O O . ALA A 1 334 ? 1.198 11.664 -23.579 1.00 84.69 334 ALA A O 1
ATOM 2525 N N . GLY A 1 335 ? 1.550 13.847 -23.270 1.00 78.06 335 GLY A N 1
ATOM 2526 C CA . GLY A 1 335 ? 0.157 14.105 -22.944 1.00 78.06 335 GLY A CA 1
ATOM 2527 C C . GLY A 1 335 ? -0.679 14.211 -24.209 1.00 78.06 335 GLY A C 1
ATOM 2528 O O . GLY A 1 335 ? -0.317 14.928 -25.123 1.00 78.06 335 GLY A O 1
ATOM 2529 N N . HIS A 1 336 ? -1.827 13.541 -24.239 1.00 67.69 336 HIS A N 1
ATOM 2530 C CA . HIS A 1 336 ? -2.828 13.810 -25.268 1.00 67.69 336 HIS A CA 1
ATOM 2531 C C . HIS A 1 336 ? -3.550 15.120 -24.912 1.00 67.69 336 HIS A C 1
ATOM 2533 O O . HIS A 1 336 ? -4.093 15.247 -23.812 1.00 67.69 336 HIS A O 1
ATOM 2539 N N . GLU A 1 337 ? -3.572 16.113 -25.796 1.00 60.72 337 GLU A N 1
ATOM 2540 C CA . GLU A 1 337 ? -4.418 17.302 -25.646 1.00 60.72 337 GLU A CA 1
ATOM 2541 C C . GLU A 1 337 ? -5.276 17.506 -26.888 1.00 60.72 337 GLU A C 1
ATOM 2543 O O . GLU A 1 337 ? -4.777 17.488 -28.002 1.00 60.72 337 GLU A O 1
ATOM 2548 N N . GLN A 1 338 ? -6.579 17.747 -26.735 1.00 47.06 338 GLN A N 1
ATOM 2549 C CA . GLN A 1 338 ? -7.418 18.053 -27.894 1.00 47.06 338 GLN A CA 1
ATOM 2550 C C . GLN A 1 338 ? -7.051 19.432 -28.467 1.00 47.06 338 GLN A C 1
ATOM 2552 O O . GLN A 1 338 ? -7.119 20.434 -27.753 1.00 47.06 338 GLN A O 1
ATOM 2557 N N . ALA A 1 339 ? -6.751 19.502 -29.771 1.00 43.25 339 ALA A N 1
ATOM 2558 C CA . ALA A 1 339 ? -6.384 20.736 -30.485 1.00 43.25 339 ALA A CA 1
ATOM 2559 C C . ALA A 1 339 ? -7.398 21.889 -30.321 1.00 43.25 339 ALA A C 1
ATOM 2561 O O . ALA A 1 339 ? -7.029 23.058 -30.346 1.00 43.25 339 ALA A O 1
ATOM 2562 N N . LYS A 1 340 ? -8.682 21.585 -30.076 1.00 42.38 340 LYS A N 1
ATOM 2563 C CA . LYS A 1 340 ? -9.722 22.599 -29.814 1.00 42.38 340 LYS A CA 1
ATOM 2564 C C . LYS A 1 340 ? -9.561 23.339 -28.477 1.00 42.38 340 LYS A C 1
ATOM 2566 O O . LYS A 1 340 ? -10.161 24.394 -28.312 1.00 42.38 340 LYS A O 1
ATOM 2571 N N . GLN A 1 341 ? -8.787 22.807 -27.528 1.00 41.62 341 GLN A N 1
ATOM 2572 C CA . GLN A 1 341 ? -8.560 23.411 -26.206 1.00 41.62 341 GLN A CA 1
ATOM 2573 C C . GLN A 1 341 ? -7.200 24.104 -26.063 1.00 41.62 341 GLN A C 1
ATOM 2575 O O . GLN A 1 341 ? -6.992 24.797 -25.071 1.00 41.62 341 GLN A O 1
ATOM 2580 N N . SER A 1 342 ? -6.278 23.944 -27.018 1.00 44.72 342 SER A N 1
ATOM 2581 C CA . SER A 1 342 ? -4.907 24.456 -26.896 1.00 44.72 342 SER A CA 1
ATOM 2582 C C . SER A 1 342 ? -4.733 25.918 -27.332 1.00 44.72 342 SER A C 1
ATOM 2584 O O . SER A 1 342 ? -3.634 26.449 -27.211 1.00 44.72 342 SER A O 1
ATOM 2586 N N . GLY A 1 343 ? -5.785 26.588 -27.825 1.00 42.81 343 GLY A N 1
ATOM 2587 C CA . GLY A 1 343 ? -5.715 27.990 -28.273 1.00 42.81 343 GLY A CA 1
ATOM 2588 C C . GLY A 1 343 ? -4.758 28.228 -29.452 1.00 42.81 343 GLY A C 1
ATOM 2589 O O . GLY A 1 343 ? -4.419 29.371 -29.747 1.00 42.81 343 GLY A O 1
ATOM 2590 N N . VAL A 1 344 ? -4.301 27.158 -30.110 1.00 47.72 344 VAL A N 1
ATOM 2591 C CA . VAL A 1 344 ? -3.328 27.210 -31.204 1.00 47.72 344 VAL A CA 1
ATOM 2592 C C . VAL A 1 344 ? -4.020 27.690 -32.481 1.00 47.72 344 VAL A C 1
ATOM 2594 O O . VAL A 1 344 ? -5.071 27.173 -32.857 1.00 47.72 344 VAL A O 1
ATOM 2597 N N . ALA A 1 345 ? -3.431 28.687 -33.146 1.00 41.69 345 ALA A N 1
ATOM 2598 C CA . ALA A 1 345 ? -3.927 29.208 -34.416 1.00 41.69 345 ALA A CA 1
ATOM 2599 C C . ALA A 1 345 ? -3.954 28.108 -35.493 1.00 41.69 345 ALA A C 1
ATOM 2601 O O . ALA A 1 345 ? -2.971 27.384 -35.674 1.00 41.69 345 ALA A O 1
ATOM 2602 N N . ALA A 1 346 ? -5.077 28.007 -36.206 1.00 40.03 346 ALA A N 1
ATOM 2603 C CA . ALA A 1 346 ? -5.273 27.024 -37.265 1.00 40.03 346 ALA A CA 1
ATOM 2604 C C . ALA A 1 346 ? -4.220 27.185 -38.383 1.00 40.03 346 ALA A C 1
ATOM 2606 O O . ALA A 1 346 ? -3.991 28.293 -38.869 1.00 40.03 346 ALA A O 1
ATOM 2607 N N . GLY A 1 347 ? -3.593 26.081 -38.794 1.00 47.56 347 GLY A N 1
ATOM 2608 C CA . GLY A 1 347 ? -2.636 25.987 -39.902 1.00 47.56 347 GLY A CA 1
ATOM 2609 C C . GLY A 1 347 ? -1.150 26.086 -39.527 1.00 47.56 347 GLY A C 1
ATOM 2610 O O . GLY A 1 347 ? -0.308 26.055 -40.422 1.00 47.56 347 GLY A O 1
ATOM 2611 N N . GLY A 1 348 ? -0.799 26.210 -38.241 1.00 52.53 348 GLY A N 1
ATOM 2612 C CA . GLY A 1 348 ? 0.593 26.346 -37.784 1.00 52.53 348 GLY A CA 1
ATOM 2613 C C . GLY A 1 348 ? 1.296 25.026 -37.430 1.00 52.53 348 GLY A C 1
ATOM 2614 O O . GLY A 1 348 ? 0.658 24.010 -37.159 1.00 52.53 348 GLY A O 1
ATOM 2615 N N . ALA A 1 349 ? 2.632 25.055 -37.327 1.00 51.78 349 ALA A N 1
ATOM 2616 C CA . ALA A 1 349 ? 3.461 23.906 -36.923 1.00 51.78 349 ALA A CA 1
ATOM 2617 C C . ALA A 1 349 ? 3.055 23.290 -35.565 1.00 51.78 349 ALA A C 1
ATOM 2619 O O . ALA A 1 349 ? 3.220 22.092 -35.357 1.00 51.78 349 ALA A O 1
ATOM 2620 N N . ALA A 1 350 ? 2.475 24.094 -34.668 1.00 46.69 350 ALA A N 1
ATOM 2621 C CA . ALA A 1 350 ? 1.946 23.638 -33.386 1.00 46.69 350 ALA A CA 1
ATOM 2622 C C . ALA A 1 350 ? 0.643 22.818 -33.515 1.00 46.69 350 ALA A C 1
ATOM 2624 O O . ALA A 1 350 ? 0.399 21.956 -32.680 1.00 46.69 350 ALA A O 1
ATOM 2625 N N . GLU A 1 351 ? -0.180 23.034 -34.552 1.00 50.25 351 GLU A N 1
ATOM 2626 C CA . GLU A 1 351 ? -1.374 22.211 -34.807 1.00 50.25 351 GLU A CA 1
ATOM 2627 C C . GLU A 1 351 ? -0.987 20.850 -35.401 1.00 50.25 351 GLU A C 1
ATOM 2629 O O . GLU A 1 351 ? -1.523 19.823 -34.990 1.00 50.25 351 GLU A O 1
ATOM 2634 N N . ALA A 1 352 ? -0.017 20.834 -36.323 1.00 54.09 352 ALA A N 1
ATOM 2635 C CA . ALA A 1 352 ? 0.553 19.597 -36.858 1.00 54.09 352 ALA A CA 1
ATOM 2636 C C . ALA A 1 352 ? 1.208 18.750 -35.750 1.00 54.09 352 ALA A C 1
ATOM 2638 O O . ALA A 1 352 ? 1.018 17.539 -35.701 1.00 54.09 352 ALA A O 1
ATOM 2639 N N . GLU A 1 353 ? 1.902 19.396 -34.809 1.00 50.72 353 GLU A N 1
ATOM 2640 C CA . GLU A 1 353 ? 2.491 18.751 -33.630 1.00 50.72 353 GLU A CA 1
ATOM 2641 C C . GLU A 1 353 ? 1.422 18.160 -32.693 1.00 50.72 353 GLU A C 1
ATOM 2643 O O . GLU A 1 353 ? 1.537 17.009 -32.282 1.00 50.72 353 GLU A O 1
ATOM 2648 N N . THR A 1 354 ? 0.335 18.890 -32.413 1.00 53.31 354 THR A N 1
ATOM 2649 C CA . THR A 1 354 ? -0.795 18.353 -31.635 1.00 53.31 354 THR A CA 1
ATOM 2650 C C . THR A 1 354 ? -1.511 17.205 -32.359 1.00 53.31 354 THR A C 1
ATOM 2652 O O . THR A 1 354 ? -2.063 16.332 -31.696 1.00 53.31 354 THR A O 1
ATOM 2655 N N . ARG A 1 355 ? -1.518 17.158 -33.699 1.00 50.88 355 ARG A N 1
ATOM 2656 C CA . ARG A 1 355 ? -2.053 16.003 -34.444 1.00 50.88 355 ARG A CA 1
ATOM 2657 C C . ARG A 1 355 ? -1.158 14.769 -34.314 1.00 50.88 355 ARG A C 1
ATOM 2659 O O . ARG A 1 355 ? -1.698 13.725 -33.977 1.00 50.88 355 ARG A O 1
ATOM 2666 N N . ASN A 1 356 ? 0.165 14.895 -34.457 1.00 57.44 356 ASN A N 1
ATOM 2667 C CA . ASN A 1 356 ? 1.097 13.758 -34.315 1.00 57.44 356 ASN A CA 1
ATOM 2668 C C . ASN A 1 356 ? 1.037 13.113 -32.917 1.00 57.44 356 ASN A C 1
ATOM 2670 O O . ASN A 1 356 ? 1.114 11.901 -32.798 1.00 57.44 356 ASN A O 1
ATOM 2674 N N . ILE A 1 357 ? 0.842 13.907 -31.856 1.00 53.72 357 ILE A N 1
ATOM 2675 C CA . ILE A 1 357 ? 0.686 13.389 -30.481 1.00 53.72 357 ILE A CA 1
ATOM 2676 C C . ILE A 1 357 ? -0.661 12.660 -30.280 1.00 53.72 357 ILE A C 1
ATOM 2678 O O . ILE A 1 357 ? -0.784 11.800 -29.408 1.00 53.72 357 ILE A O 1
ATOM 2682 N N . ASN A 1 358 ? -1.692 13.025 -31.051 1.00 45.97 358 ASN A N 1
ATOM 2683 C CA . ASN A 1 358 ? -3.064 12.535 -30.884 1.00 45.97 358 ASN A CA 1
ATOM 2684 C C . ASN A 1 358 ? -3.471 11.443 -31.878 1.00 45.97 358 ASN A C 1
ATOM 2686 O O . ASN A 1 358 ? -4.575 10.904 -31.743 1.00 45.97 358 ASN A O 1
ATOM 2690 N N . GLU A 1 359 ? -2.651 11.140 -32.884 1.00 50.66 359 GLU A N 1
ATOM 2691 C CA . GLU A 1 359 ? -2.913 9.999 -33.751 1.00 50.66 359 GLU A CA 1
ATOM 2692 C C . GLU A 1 359 ? -2.714 8.691 -32.967 1.00 50.66 359 GLU A C 1
ATOM 2694 O O . GLU A 1 359 ? -1.800 8.579 -32.145 1.00 50.66 359 GLU A O 1
ATOM 2699 N N . PRO A 1 360 ? -3.614 7.707 -33.139 1.00 38.12 360 PRO A N 1
ATOM 2700 C CA . PRO A 1 360 ? -3.517 6.449 -32.421 1.00 38.12 360 PRO A CA 1
ATOM 2701 C C . PRO A 1 360 ? -2.233 5.719 -32.823 1.00 38.12 360 PRO A C 1
ATOM 2703 O O . PRO A 1 360 ? -2.019 5.439 -33.999 1.00 38.12 360 PRO A O 1
ATOM 2706 N N . VAL A 1 361 ? -1.417 5.347 -31.833 1.00 45.31 361 VAL A N 1
ATOM 2707 C CA . VAL A 1 361 ? -0.322 4.379 -32.002 1.00 45.31 361 VAL A CA 1
ATOM 2708 C C . VAL A 1 361 ? -0.959 3.000 -32.203 1.00 45.31 361 VAL A C 1
ATOM 2710 O O . VAL A 1 361 ? -1.156 2.234 -31.262 1.00 45.31 361 VAL A O 1
ATOM 2713 N N . GLY A 1 362 ? -1.398 2.727 -33.426 1.00 35.50 362 GLY A N 1
ATOM 2714 C CA . GLY A 1 362 ? -2.053 1.492 -33.834 1.00 35.50 362 GLY A CA 1
ATOM 2715 C C . GLY A 1 362 ? -1.986 1.335 -35.354 1.00 35.50 362 GLY A C 1
ATOM 2716 O O . GLY A 1 362 ? -1.851 2.336 -36.058 1.00 35.50 362 GLY A O 1
ATOM 2717 N N . PRO A 1 363 ? -2.039 0.101 -35.882 1.00 31.69 363 PRO A N 1
ATOM 2718 C CA . PRO A 1 363 ? -1.960 -0.120 -37.319 1.00 31.69 363 PRO A CA 1
ATOM 2719 C C . PRO A 1 363 ? -3.150 0.559 -38.008 1.00 31.69 363 PRO A C 1
ATOM 2721 O O . PRO A 1 363 ? -4.301 0.319 -37.647 1.00 31.69 363 PRO A O 1
ATOM 2724 N N . GLN A 1 364 ? -2.868 1.433 -38.976 1.00 37.22 364 GLN A N 1
ATOM 2725 C CA . GLN A 1 364 ? -3.895 1.968 -39.862 1.00 37.22 364 GLN A CA 1
ATOM 2726 C C . GLN A 1 364 ? -4.246 0.888 -40.887 1.00 37.22 364 GLN A C 1
ATOM 2728 O O . GLN A 1 364 ? -3.392 0.450 -41.658 1.00 37.22 364 GLN A O 1
ATOM 2733 N N . ASP A 1 365 ? -5.500 0.442 -40.883 1.00 40.28 365 ASP A N 1
ATOM 2734 C CA . ASP A 1 365 ? -6.026 -0.423 -41.933 1.00 40.28 365 ASP A CA 1
ATOM 2735 C C . ASP A 1 365 ? -6.124 0.379 -43.241 1.00 40.28 365 ASP A C 1
ATOM 2737 O O . ASP A 1 365 ? -7.057 1.156 -43.448 1.00 40.28 365 ASP A O 1
ATOM 2741 N N . GLY A 1 366 ? -5.141 0.180 -44.121 1.00 40.44 366 GLY A N 1
ATOM 2742 C CA . GLY A 1 366 ? -5.171 0.606 -45.520 1.00 40.44 366 GLY A CA 1
ATOM 2743 C C . GLY A 1 366 ? -3.911 1.344 -45.955 1.00 40.44 366 GLY A C 1
ATOM 2744 O O . GLY A 1 366 ? -3.779 2.512 -45.621 1.00 40.44 366 GLY A O 1
ATOM 2745 N N . ASP A 1 367 ? -3.040 0.651 -46.705 1.00 43.41 367 ASP A N 1
ATOM 2746 C CA . ASP A 1 367 ? -1.977 1.076 -47.652 1.00 43.41 367 ASP A CA 1
ATOM 2747 C C . ASP A 1 367 ? -1.164 2.376 -47.416 1.00 43.41 367 ASP A C 1
ATOM 2749 O O . ASP A 1 367 ? -0.373 2.783 -48.269 1.00 43.41 367 ASP A O 1
ATOM 2753 N N . GLY A 1 368 ? -1.292 3.019 -46.262 1.00 37.06 368 GLY A N 1
ATOM 2754 C CA . GLY A 1 368 ? -0.476 4.125 -45.793 1.00 37.06 368 GLY A CA 1
ATOM 2755 C C . GLY A 1 368 ? 0.677 3.587 -44.959 1.00 37.06 368 GLY A C 1
ATOM 2756 O O . GLY A 1 368 ? 0.492 2.712 -44.115 1.00 37.06 368 GLY A O 1
ATOM 2757 N N . GLU A 1 369 ? 1.883 4.091 -45.218 1.00 34.25 369 GLU A N 1
ATOM 2758 C CA . GLU A 1 369 ? 3.082 3.696 -44.481 1.00 34.25 369 GLU A CA 1
ATOM 2759 C C . GLU A 1 369 ? 2.872 3.821 -42.960 1.00 34.25 369 GLU A C 1
ATOM 2761 O O . GLU A 1 369 ? 2.447 4.883 -42.494 1.00 34.25 369 GLU A O 1
ATOM 2766 N N . PRO A 1 370 ? 3.205 2.786 -42.167 1.00 33.62 370 PRO A N 1
ATOM 2767 C CA . PRO A 1 370 ? 3.226 2.915 -40.719 1.00 33.62 370 PRO A CA 1
ATOM 2768 C C . PRO A 1 370 ? 4.305 3.932 -40.323 1.00 33.62 370 PRO A C 1
ATOM 2770 O O . PRO A 1 370 ? 5.474 3.785 -40.688 1.00 33.62 370 PRO A O 1
ATOM 2773 N N . ARG A 1 371 ? 3.903 4.973 -39.590 1.00 37.94 371 ARG A N 1
ATOM 2774 C CA . ARG A 1 371 ? 4.806 5.953 -38.970 1.00 37.94 371 ARG A CA 1
ATOM 2775 C C . ARG A 1 371 ? 5.117 5.525 -37.534 1.00 37.94 371 ARG A C 1
ATOM 2777 O O . ARG A 1 371 ? 4.281 4.883 -36.901 1.00 37.94 371 ARG A O 1
ATOM 2784 N N . LEU A 1 372 ? 6.350 5.798 -37.102 1.00 39.66 372 LEU A N 1
ATOM 2785 C CA . LEU A 1 372 ? 6.917 5.386 -35.810 1.00 39.66 372 LEU A CA 1
ATOM 2786 C C . LEU A 1 372 ? 6.297 6.124 -34.628 1.00 39.66 372 LEU A C 1
ATOM 2788 O O . LEU A 1 372 ? 6.092 7.347 -34.768 1.00 39.66 372 LEU A O 1
#

Radius of gyration: 55.77 Å; chains: 1; bounding box: 96×46×194 Å

Secondary structure (DSSP, 8-state):
-HHHHHHHHHHHHHHHHHHHHHHHHHHHHHHHHHHHHHHHHHHHHHHHHHHHHHHHHHHHHHHHHHHHHHHHHHHHHHHHHHHHHHHHHHHHHHHHHHHHHHHHHHHHHHHHHHHHHHHHHHHHTPPP-EEEPPPPPPTTS---PPP-EE-SSEEEE--BTTBPPEEEE-SEEE-TT--HHHHIIIIIHHHHHHHHHSTT-EEEEEE--BTTSSHHHHHHHHHHHHHHHHHHSTT-S-EEEEEEEEETTEEEETTTTTEEP---SS-SS---HHHHSPPEEE-SHHHHHHHHHHHHHHHHS---SSS-GGGT-EEEEEEE-TTSS-EEEEEEPPPB--GGGS-PPTTSHHHHHHHHHHS-SS--SSSSPPP-